Protein AF-0000000068149958 (afdb_homodimer)

InterPro domains:
  IPR017515 Methylmalonyl-CoA epimerase [cd07249] (11-135)
  IPR029068 Glyoxalase/Bleomycin resistance protein/Dihydroxybiphenyl dioxygenase [G3DSA:3.10.180.10] (9-136)
  IPR029068 Glyoxalase/Bleomycin resistance protein/Dihydroxybiphenyl dioxygenase [SSF54593] (8-147)
  IPR037523 Vicinal oxygen chelate (VOC), core domain [PS51819] (10-137)

Nearest PDB structures (foldseek):
  6qh4-assembly2_B  TM=8.034E-01  e=2.316E-07  Homo sapiens
  3rmu-assembly2_D  TM=8.140E-01  e=2.445E-07  Homo sapiens
  6qh4-assembly1_C  TM=7.904E-01  e=4.426E-07  Homo sapiens
  6qh4-assembly2_D-2  TM=7.736E-01  e=6.457E-07  Homo sapiens
  7yvv-assembly1_A  TM=7.725E-01  e=4.117E-05  Amycolatopsis sp. Hca4

Secondary structure (DSSP, 8-state):
-PPPP--GGGEEEEEEE-S-HHHHHHHHHHTTPEEEEEEEEETTTTEEEEEEEETTTEEEEEEEE-SSS--TTHHHHHTT-EEEEEEEEESSHHHHHHHHHHTT-EEEEEEEEETTTTEEEEEEE-TTS-EEEEEESSPPTT--S-TTGGGTT--/-PPPP--GGGEEEEEEE-S-HHHHHHHHHHTTPEEEEEEEEETTTTEEEEEEEETTTEEEEEEEE-SSS--TTHHHHHTT-EEEEEEEEESSHHHHHHHHHHTT-EEEEEEEEETTTTEEEEEEE-TTS-EEEEEESSPPTT--S-TTGGGTT--

Structure (mmCIF, N/CA/C/O backbone):
data_AF-0000000068149958-model_v1
#
loop_
_entity.id
_entity.type
_entity.pdbx_description
1 polymer 'VOC domain-containing protein'
#
loop_
_atom_site.group_PDB
_atom_site.id
_atom_site.type_symbol
_atom_site.label_atom_id
_atom_site.label_alt_id
_atom_site.label_comp_id
_atom_site.label_asym_id
_atom_site.label_entity_id
_atom_site.label_seq_id
_atom_site.pdbx_PDB_ins_code
_atom_site.Cartn_x
_atom_site.Cartn_y
_atom_site.Cartn_z
_atom_site.occupancy
_atom_site.B_iso_or_equiv
_atom_site.auth_seq_id
_atom_site.auth_comp_id
_atom_site.auth_asym_id
_atom_site.auth_atom_id
_atom_site.pdbx_PDB_model_num
ATOM 1 N N . MET A 1 1 ? 15.547 21.125 -9.719 1 45.69 1 MET A N 1
ATOM 2 C CA . MET A 1 1 ? 15.531 19.719 -9.344 1 45.69 1 MET A CA 1
ATOM 3 C C . MET A 1 1 ? 14.859 18.875 -10.422 1 45.69 1 MET A C 1
ATOM 5 O O . MET A 1 1 ? 13.906 19.328 -11.062 1 45.69 1 MET A O 1
ATOM 9 N N . ALA A 1 2 ? 15.594 17.953 -10.969 1 55.22 2 ALA A N 1
ATOM 10 C CA . ALA A 1 2 ? 15.148 17.219 -12.156 1 55.22 2 ALA A CA 1
ATOM 11 C C . ALA A 1 2 ? 13.797 16.547 -11.914 1 55.22 2 ALA A C 1
ATOM 13 O O . ALA A 1 2 ? 13.508 16.125 -10.797 1 55.22 2 ALA A O 1
ATOM 14 N N . ASP A 1 3 ? 12.945 16.703 -12.766 1 76.75 3 ASP A N 1
ATOM 15 C CA . ASP A 1 3 ? 11.633 16.078 -12.789 1 76.75 3 ASP A CA 1
ATOM 16 C C . ASP A 1 3 ? 11.758 14.555 -12.656 1 76.75 3 ASP A C 1
ATOM 18 O O . ASP A 1 3 ? 12.625 13.938 -13.281 1 76.75 3 ASP A O 1
ATOM 22 N N . ILE A 1 4 ? 11.203 14.062 -11.625 1 81.12 4 ILE A N 1
ATOM 23 C CA . ILE A 1 4 ? 11.195 12.617 -11.422 1 81.12 4 ILE A CA 1
ATOM 24 C C . ILE A 1 4 ? 10.008 12.008 -12.172 1 81.12 4 ILE A C 1
ATOM 26 O O . ILE A 1 4 ? 8.859 12.398 -11.953 1 81.12 4 ILE A O 1
ATOM 30 N N . THR A 1 5 ? 10.383 11.133 -13.07 1 78.75 5 THR A N 1
ATOM 31 C CA . THR A 1 5 ? 9.344 10.438 -13.82 1 78.75 5 THR A CA 1
ATOM 32 C C . THR A 1 5 ? 9.102 9.047 -13.242 1 78.75 5 THR A C 1
ATOM 34 O O . THR A 1 5 ? 10.039 8.367 -12.828 1 78.75 5 THR A O 1
ATOM 37 N N . PHE A 1 6 ? 7.797 8.758 -13.023 1 79.56 6 PHE A N 1
ATOM 38 C CA . PHE A 1 6 ? 7.402 7.422 -12.594 1 79.56 6 PHE A CA 1
ATOM 39 C C . PHE A 1 6 ? 6.051 7.039 -13.188 1 79.56 6 PHE A C 1
ATOM 41 O O . PHE A 1 6 ? 5.355 7.879 -13.758 1 79.56 6 PHE A O 1
ATOM 48 N N . ASP A 1 7 ? 5.785 5.695 -13.203 1 82.06 7 ASP A N 1
ATOM 49 C CA . ASP A 1 7 ? 4.543 5.199 -13.781 1 82.06 7 ASP A CA 1
ATOM 50 C C . ASP A 1 7 ? 3.678 4.52 -12.719 1 82.06 7 ASP A C 1
ATOM 52 O O . ASP A 1 7 ? 3.852 3.332 -12.438 1 82.06 7 ASP A O 1
ATOM 56 N N . PRO A 1 8 ? 2.709 5.234 -12.18 1 79.38 8 PRO A N 1
ATOM 57 C CA . PRO A 1 8 ? 1.854 4.652 -11.141 1 79.38 8 PRO A CA 1
ATOM 58 C C . PRO A 1 8 ? 1.032 3.471 -11.648 1 79.38 8 PRO A C 1
ATOM 60 O O . PRO A 1 8 ? 0.498 2.697 -10.852 1 79.38 8 PRO A O 1
ATOM 63 N N . ARG A 1 9 ? 1.031 3.24 -13 1 79.69 9 ARG A N 1
ATOM 64 C CA . ARG A 1 9 ? 0.228 2.172 -13.586 1 79.69 9 ARG A CA 1
ATOM 65 C C . ARG A 1 9 ? 0.904 0.816 -13.406 1 79.69 9 ARG A C 1
ATOM 67 O O . ARG A 1 9 ? 0.278 -0.227 -13.602 1 79.69 9 ARG A O 1
ATOM 74 N N . LYS A 1 10 ? 2.115 0.853 -12.984 1 88.75 10 LYS A N 1
ATOM 75 C CA . LYS A 1 10 ? 2.82 -0.4 -12.727 1 88.75 10 LYS A CA 1
ATOM 76 C C . LYS A 1 10 ? 2.346 -1.041 -11.422 1 88.75 10 LYS A C 1
ATOM 78 O O . LYS A 1 10 ? 2.504 -2.248 -11.227 1 88.75 10 LYS A O 1
ATOM 83 N N . VAL A 1 11 ? 1.855 -0.192 -10.531 1 91.25 11 VAL A N 1
ATOM 84 C CA . VAL A 1 11 ? 1.326 -0.716 -9.273 1 91.25 11 VAL A CA 1
ATOM 85 C C . VAL A 1 11 ? -0.066 -1.301 -9.5 1 91.25 11 VAL A C 1
ATOM 87 O O . VAL A 1 11 ? -0.952 -0.622 -10.023 1 91.25 11 VAL A O 1
ATOM 90 N N . PHE A 1 12 ? -0.213 -2.512 -9.211 1 92.62 12 PHE A N 1
ATOM 91 C CA . PHE A 1 12 ? -1.505 -3.154 -9.422 1 92.62 12 PHE A CA 1
ATOM 92 C C . PHE A 1 12 ? -2.336 -3.127 -8.141 1 92.62 12 PHE A C 1
ATOM 94 O O . PHE A 1 12 ? -3.322 -2.391 -8.055 1 92.62 12 PHE A O 1
ATOM 101 N N . HIS A 1 13 ? -1.942 -3.887 -7.109 1 96.19 13 HIS A N 1
ATOM 102 C CA . HIS A 1 13 ? -2.742 -3.936 -5.891 1 96.19 13 HIS A CA 1
ATOM 103 C C . HIS A 1 13 ? -1.855 -3.928 -4.648 1 96.19 13 HIS A C 1
ATOM 105 O O . HIS A 1 13 ? -0.629 -3.99 -4.758 1 96.19 13 HIS A O 1
ATOM 111 N N . TYR A 1 14 ? -2.539 -3.824 -3.479 1 96.94 14 TYR A N 1
ATOM 112 C CA . TYR A 1 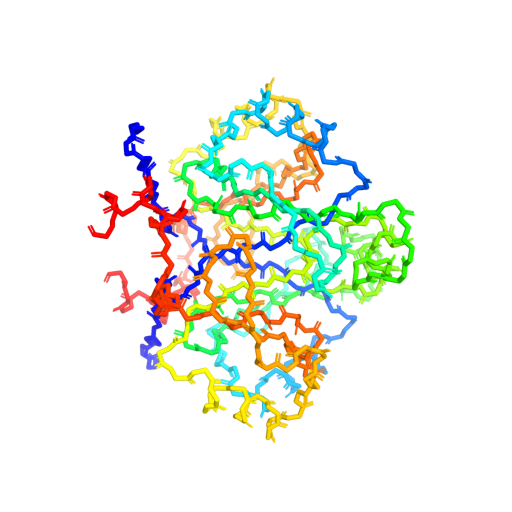14 ? -1.939 -3.98 -2.158 1 96.94 14 TYR A CA 1
ATOM 113 C C . TYR A 1 14 ? -2.561 -5.156 -1.412 1 96.94 14 TYR A C 1
ATOM 115 O O . TYR A 1 14 ? -3.785 -5.266 -1.327 1 96.94 14 TYR A O 1
ATOM 123 N N . GLY A 1 15 ? -1.698 -5.992 -0.969 1 98.19 15 GLY A N 1
ATOM 124 C CA . GLY A 1 15 ? -2.18 -7.113 -0.18 1 98.19 15 GLY A CA 1
ATOM 125 C C . GLY A 1 15 ? -2.574 -6.727 1.232 1 98.19 15 GLY A C 1
ATOM 126 O O . GLY A 1 15 ? -1.866 -5.961 1.892 1 98.19 15 GLY A O 1
ATOM 127 N N . PHE A 1 16 ? -3.67 -7.145 1.681 1 98.62 16 PHE A N 1
ATOM 128 C CA . PHE A 1 16 ? -4.203 -6.941 3.021 1 98.62 16 PHE A CA 1
ATOM 129 C C . PHE A 1 16 ? -4.547 -8.273 3.676 1 98.62 16 PHE A C 1
ATOM 131 O O . PHE A 1 16 ? -5.523 -8.922 3.299 1 98.62 16 PHE A O 1
ATOM 138 N N . VAL A 1 17 ? -3.779 -8.695 4.625 1 98.25 17 VAL A N 1
ATOM 139 C CA . VAL A 1 17 ? -3.9 -10.008 5.25 1 98.25 17 VAL A CA 1
ATOM 140 C C . VAL A 1 17 ? -4.996 -9.977 6.312 1 98.25 17 VAL A C 1
ATOM 142 O O . VAL A 1 17 ? -5 -9.094 7.18 1 98.25 17 VAL A O 1
ATOM 145 N N . VAL A 1 18 ? -5.887 -10.898 6.266 1 98.19 18 VAL A N 1
ATOM 146 C CA . VAL A 1 18 ? -7.02 -10.984 7.18 1 98.19 18 VAL A CA 1
ATOM 147 C C . VAL A 1 18 ? -7.113 -12.391 7.762 1 98.19 18 VAL A C 1
ATOM 149 O O . VAL A 1 18 ? -6.68 -13.359 7.129 1 98.19 18 VAL A O 1
ATOM 152 N N . PRO A 1 19 ? -7.688 -12.539 8.93 1 96.31 19 PRO A N 1
ATOM 153 C CA . PRO A 1 19 ? -7.742 -13.859 9.555 1 96.31 19 PRO A CA 1
ATOM 154 C C . PRO A 1 19 ? -8.828 -14.75 8.953 1 96.31 19 PRO A C 1
ATOM 156 O O . PRO A 1 19 ? -8.742 -15.977 9.031 1 96.31 19 PRO A O 1
ATOM 159 N N . ASN A 1 20 ? -9.891 -14.086 8.383 1 96.94 20 ASN A N 1
ATOM 160 C CA . ASN A 1 20 ? -11.047 -14.805 7.863 1 96.94 20 ASN A CA 1
ATOM 161 C C . ASN A 1 20 ? -11.625 -14.125 6.625 1 96.94 20 ASN A C 1
ATOM 163 O O . ASN A 1 20 ? -12.07 -12.977 6.695 1 96.94 20 ASN A O 1
ATOM 167 N N . MET A 1 21 ? -11.672 -14.836 5.523 1 98 21 MET A N 1
ATOM 168 C CA . MET A 1 21 ? -12.078 -14.273 4.238 1 98 21 MET A CA 1
ATOM 169 C C . MET A 1 21 ? -13.539 -13.828 4.273 1 98 21 MET A C 1
ATOM 171 O O . MET A 1 21 ? -13.859 -12.703 3.885 1 98 21 MET A O 1
ATOM 175 N N . ASP A 1 22 ? -14.406 -14.672 4.742 1 98 22 ASP A N 1
ATOM 176 C CA . ASP A 1 22 ? -15.828 -14.359 4.738 1 98 22 ASP A CA 1
ATOM 177 C C . ASP A 1 22 ? -16.125 -13.117 5.574 1 98 22 ASP A C 1
ATOM 179 O O . ASP A 1 22 ? -16.859 -12.227 5.137 1 98 22 ASP A O 1
ATOM 183 N N . ARG A 1 23 ? -15.586 -13.055 6.707 1 97.75 23 ARG A N 1
ATOM 184 C CA . ARG A 1 23 ? -15.781 -11.906 7.586 1 97.75 23 ARG A CA 1
ATOM 185 C C . ARG A 1 23 ? -15.211 -10.633 6.965 1 97.75 23 ARG A C 1
ATOM 187 O O . ARG A 1 23 ? -15.836 -9.578 7.027 1 97.75 23 ARG A O 1
ATOM 194 N N . ALA A 1 24 ? -14.047 -10.742 6.402 1 98.19 24 ALA A N 1
ATOM 195 C CA . ALA A 1 24 ? -13.414 -9.586 5.77 1 98.19 24 ALA A CA 1
ATOM 196 C C . ALA A 1 24 ? -14.25 -9.07 4.602 1 98.19 24 ALA A C 1
ATOM 198 O O . ALA A 1 24 ? -14.508 -7.871 4.496 1 98.19 24 ALA A O 1
ATOM 199 N N . LEU A 1 25 ? -14.664 -9.953 3.756 1 98 25 LEU A N 1
ATOM 200 C CA . LEU A 1 25 ? -15.469 -9.562 2.604 1 98 25 LEU A CA 1
ATOM 201 C C . LEU A 1 25 ? -16.719 -8.805 3.045 1 98 25 LEU A C 1
ATOM 203 O O . LEU A 1 25 ? -17.062 -7.777 2.459 1 98 25 LEU A O 1
ATOM 207 N N . LYS A 1 26 ? -17.359 -9.328 4.043 1 97.75 26 LYS A N 1
ATOM 208 C CA . LYS A 1 26 ? -18.547 -8.68 4.57 1 97.75 26 LYS A CA 1
ATOM 209 C C . LYS A 1 26 ? -18.234 -7.266 5.051 1 97.75 26 LYS A C 1
ATOM 211 O O . LYS A 1 26 ? -18.922 -6.312 4.684 1 97.75 26 LYS A O 1
ATOM 216 N N . THR A 1 27 ? -17.219 -7.117 5.801 1 97.44 27 THR A N 1
ATOM 217 C CA . THR A 1 27 ? -16.844 -5.828 6.367 1 97.44 27 THR A CA 1
ATOM 218 C C . THR A 1 27 ? -16.5 -4.832 5.266 1 97.44 27 THR A C 1
ATOM 220 O O . THR A 1 27 ? -16.984 -3.701 5.266 1 97.44 27 THR A O 1
ATOM 223 N N . TRP A 1 28 ? -15.68 -5.188 4.332 1 97.31 28 TRP A N 1
ATOM 224 C CA . TRP A 1 28 ? -15.195 -4.301 3.277 1 97.31 28 TRP A CA 1
ATOM 225 C C . TRP A 1 28 ? -16.328 -3.902 2.338 1 97.31 28 TRP A C 1
ATOM 227 O O . TRP A 1 28 ? -16.453 -2.73 1.977 1 97.31 28 TRP A O 1
ATOM 237 N N . THR A 1 29 ? -17.109 -4.844 1.972 1 96.12 29 THR A N 1
ATOM 238 C CA . THR A 1 29 ? -18.188 -4.535 1.039 1 96.12 29 THR A CA 1
ATOM 239 C C . THR A 1 29 ? -19.234 -3.652 1.703 1 96.12 29 THR A C 1
ATOM 241 O O . THR A 1 29 ? -19.844 -2.801 1.049 1 96.12 29 THR A O 1
ATOM 244 N N . GLN A 1 30 ? -19.453 -3.803 2.961 1 95.12 30 GLN A N 1
ATOM 245 C CA . GLN A 1 30 ? -20.359 -2.945 3.711 1 95.12 30 GLN A CA 1
ATOM 246 C C . GLN A 1 30 ? -19.875 -1.504 3.74 1 95.12 30 GLN A C 1
ATOM 248 O O . GLN A 1 30 ? -20.656 -0.569 3.85 1 95.12 30 GLN A O 1
ATOM 253 N N . GLN A 1 31 ? -18.594 -1.356 3.572 1 94.12 31 GLN A N 1
ATOM 254 C CA . GLN A 1 31 ? -18 -0.022 3.58 1 94.12 31 GLN A CA 1
ATOM 255 C C . GLN A 1 31 ? -17.891 0.54 2.166 1 94.12 31 GLN A C 1
ATOM 257 O O . GLN A 1 31 ? -17.25 1.572 1.951 1 94.12 31 GLN A O 1
ATOM 262 N N . GLY A 1 32 ? -18.375 -0.206 1.205 1 92.81 32 GLY A N 1
ATOM 263 C CA . GLY A 1 32 ? -18.469 0.348 -0.136 1 92.81 32 GLY A CA 1
ATOM 264 C C . GLY A 1 32 ? -17.438 -0.215 -1.088 1 92.81 32 GLY A C 1
ATOM 265 O O . GLY A 1 32 ? -1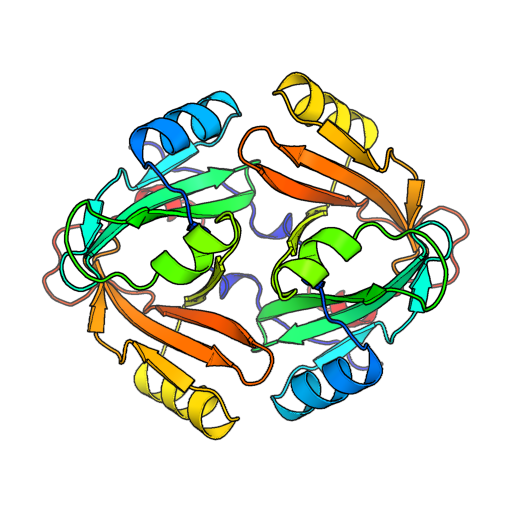7.359 0.204 -2.244 1 92.81 32 GLY A O 1
ATOM 266 N N . ALA A 1 33 ? -16.641 -1.158 -0.589 1 95.62 33 ALA A N 1
ATOM 267 C CA . ALA A 1 33 ? -15.703 -1.792 -1.508 1 95.62 33 ALA A CA 1
ATOM 268 C C . ALA A 1 33 ? -16.438 -2.623 -2.557 1 95.62 33 ALA A C 1
ATOM 270 O O . ALA A 1 33 ? -17.406 -3.303 -2.246 1 95.62 33 ALA A O 1
ATOM 271 N N . ARG A 1 34 ? -15.93 -2.555 -3.783 1 95.31 34 ARG A N 1
ATOM 272 C CA . ARG A 1 34 ? -16.5 -3.334 -4.871 1 95.31 34 ARG A CA 1
ATOM 273 C C . ARG A 1 34 ? -15.695 -4.598 -5.129 1 95.31 34 ARG A C 1
ATOM 275 O O . ARG A 1 34 ? -14.477 -4.535 -5.312 1 95.31 34 ARG A O 1
ATOM 282 N N . LEU A 1 35 ? -16.406 -5.672 -5.188 1 96.12 35 LEU A N 1
ATOM 283 C CA . LEU A 1 35 ? -15.758 -6.953 -5.438 1 96.12 35 LEU A CA 1
ATOM 284 C C . LEU A 1 35 ? -15.422 -7.113 -6.918 1 96.12 35 LEU A C 1
ATOM 286 O O . LEU A 1 35 ? -16.281 -6.945 -7.777 1 96.12 35 LEU A O 1
ATOM 290 N N . VAL A 1 36 ? -14.188 -7.438 -7.242 1 95.25 36 VAL A N 1
ATOM 291 C CA . VAL A 1 36 ? -13.711 -7.609 -8.609 1 95.25 36 VAL A CA 1
ATOM 292 C C . VAL A 1 36 ? -13.492 -9.094 -8.898 1 95.25 36 VAL A C 1
ATOM 294 O O . VAL A 1 36 ? -14.008 -9.625 -9.883 1 95.25 36 VAL A O 1
ATOM 297 N N . VAL A 1 37 ? -12.664 -9.711 -8.055 1 96.62 37 VAL A N 1
ATOM 298 C CA . VAL A 1 37 ? -12.391 -11.148 -8.117 1 96.62 37 VAL A CA 1
ATOM 299 C C . VAL A 1 37 ? -12.891 -11.828 -6.848 1 96.62 37 VAL A C 1
ATOM 301 O O . VAL A 1 37 ? -12.43 -11.516 -5.75 1 96.62 37 VAL A O 1
ATOM 304 N N . PRO A 1 38 ? -13.852 -12.695 -6.98 1 97.31 38 PRO A N 1
ATOM 305 C CA . PRO A 1 38 ? -14.32 -13.422 -5.801 1 97.31 38 PRO A CA 1
ATOM 306 C C . PRO A 1 38 ? -13.242 -14.312 -5.184 1 97.31 38 PRO A C 1
ATOM 308 O O . PRO A 1 38 ? -12.242 -14.617 -5.836 1 97.31 38 PRO A O 1
ATOM 311 N N . PRO A 1 39 ? -13.5 -14.641 -3.9 1 98.19 39 PRO A N 1
ATOM 312 C CA . PRO A 1 39 ? -12.5 -15.477 -3.23 1 98.19 39 PRO A CA 1
ATOM 313 C C . PRO A 1 39 ? -12.141 -16.719 -4.035 1 98.19 39 PRO A C 1
ATOM 315 O O . PRO A 1 39 ? -13.031 -17.422 -4.531 1 98.19 39 PRO A O 1
ATOM 318 N N . ALA A 1 40 ? -10.914 -16.984 -4.227 1 97.62 40 ALA A N 1
ATOM 319 C CA . ALA A 1 40 ? -10.359 -18.156 -4.891 1 97.62 40 ALA A CA 1
ATOM 320 C C . ALA A 1 40 ? -9.133 -18.688 -4.148 1 97.62 40 ALA A C 1
ATOM 322 O O . ALA A 1 40 ? -8.414 -17.922 -3.502 1 97.62 40 ALA A O 1
ATOM 323 N N . ILE A 1 41 ? -8.922 -19.938 -4.301 1 96.12 41 ILE A N 1
ATOM 324 C CA . ILE A 1 41 ? -7.871 -20.609 -3.539 1 96.12 41 ILE A CA 1
ATOM 325 C C . ILE A 1 41 ? -6.594 -20.672 -4.375 1 96.12 41 ILE A C 1
ATOM 327 O O . ILE A 1 41 ? -6.645 -20.969 -5.574 1 96.12 41 ILE A O 1
ATOM 331 N N . ASP A 1 42 ? -5.531 -20.312 -3.768 1 95.69 42 ASP A N 1
ATOM 332 C CA . ASP A 1 42 ? -4.207 -20.672 -4.262 1 95.69 42 ASP A CA 1
ATOM 333 C C . ASP A 1 42 ? -3.605 -21.812 -3.434 1 95.69 42 ASP A C 1
ATOM 335 O O . ASP A 1 42 ? -2.988 -21.562 -2.395 1 95.69 42 ASP A O 1
ATOM 339 N N . PRO A 1 43 ? -3.742 -22.984 -3.916 1 92.12 43 PRO A N 1
ATOM 340 C CA . PRO A 1 43 ? -3.307 -24.125 -3.107 1 92.12 43 PRO A CA 1
ATOM 341 C C . PRO A 1 43 ? -1.795 -24.156 -2.896 1 92.12 43 PRO A C 1
ATOM 343 O O . PRO A 1 43 ? -1.323 -24.594 -1.847 1 92.12 43 PRO A O 1
ATOM 346 N N . ALA A 1 44 ? -1.099 -23.672 -3.883 1 89.81 44 ALA A N 1
ATOM 347 C CA . ALA A 1 44 ? 0.359 -23.688 -3.783 1 89.81 44 ALA A CA 1
ATOM 348 C C . ALA A 1 44 ? 0.836 -22.828 -2.617 1 89.81 44 ALA A C 1
ATOM 350 O O . ALA A 1 44 ? 1.799 -23.188 -1.931 1 89.81 44 ALA A O 1
ATOM 351 N N . GLN A 1 45 ? 0.189 -21.75 -2.342 1 91.44 45 GLN A N 1
ATOM 352 C CA . GLN A 1 45 ? 0.573 -20.844 -1.27 1 91.44 45 GLN A CA 1
ATOM 353 C C . GLN A 1 45 ? -0.29 -21.062 -0.029 1 91.44 45 GLN A C 1
ATOM 355 O O . GLN A 1 45 ? -0.045 -20.453 1.017 1 91.44 45 GLN A O 1
ATOM 360 N N . ASN A 1 46 ? -1.267 -21.891 -0.161 1 94.75 46 ASN A N 1
ATOM 361 C CA . ASN A 1 46 ? -2.158 -22.234 0.94 1 94.75 46 ASN A CA 1
ATOM 362 C C . ASN A 1 46 ? -2.895 -21.016 1.475 1 94.75 46 ASN A C 1
ATOM 364 O O . ASN A 1 46 ? -2.93 -20.781 2.684 1 94.75 46 ASN A O 1
ATOM 368 N N . VAL A 1 47 ? -3.396 -20.203 0.573 1 97.12 47 VAL A N 1
ATOM 369 C CA . VAL A 1 47 ? -4.16 -19.016 0.924 1 97.12 47 VAL A CA 1
ATOM 370 C C . VAL A 1 47 ? -5.387 -18.906 0.022 1 97.12 47 VAL A C 1
ATOM 372 O O . VAL A 1 47 ? -5.477 -19.578 -1.002 1 97.12 47 VAL A O 1
ATOM 375 N N . SER A 1 48 ? -6.34 -18.141 0.409 1 97.62 48 SER A N 1
ATOM 376 C CA . SER A 1 48 ? -7.441 -17.641 -0.399 1 97.62 48 SER A CA 1
ATOM 377 C C . SER A 1 48 ? -7.328 -16.125 -0.598 1 97.62 48 SER A C 1
ATOM 379 O O . SER A 1 48 ? -6.973 -15.398 0.329 1 97.62 48 SER A O 1
ATOM 381 N N . CYS A 1 49 ? -7.605 -15.719 -1.781 1 98.56 49 CYS A N 1
ATOM 382 C CA . CYS A 1 49 ? -7.5 -14.289 -2.074 1 98.56 49 CYS A CA 1
ATOM 383 C C . CYS A 1 49 ? -8.758 -13.781 -2.775 1 98.56 49 CYS A C 1
ATOM 385 O O . CYS A 1 49 ? -9.43 -14.547 -3.471 1 98.56 49 CYS A O 1
ATOM 387 N N . ALA A 1 50 ? -9.094 -12.57 -2.615 1 98.56 50 ALA A N 1
ATOM 388 C CA . ALA A 1 50 ? -10.109 -11.797 -3.32 1 98.56 50 ALA A CA 1
ATOM 389 C C . ALA A 1 50 ? -9.594 -10.398 -3.662 1 98.56 50 ALA A C 1
ATOM 391 O O . ALA A 1 50 ? -8.68 -9.891 -3.002 1 98.56 50 ALA A O 1
ATOM 392 N N . LEU A 1 51 ? -10.109 -9.852 -4.676 1 98.25 51 LEU A N 1
ATOM 393 C CA . LEU A 1 51 ? -9.695 -8.508 -5.082 1 98.25 51 LEU A CA 1
ATOM 394 C C . LEU A 1 51 ? -10.867 -7.531 -5.008 1 98.25 51 LEU A C 1
ATOM 396 O O . LEU A 1 51 ? -11.961 -7.824 -5.5 1 98.25 51 LEU A O 1
ATOM 400 N N . LEU A 1 52 ? -10.648 -6.41 -4.379 1 97.5 52 LEU A N 1
ATOM 401 C CA . LEU A 1 52 ? -11.625 -5.336 -4.227 1 97.5 52 LEU A CA 1
ATOM 402 C C . LEU A 1 52 ? -11.062 -4.02 -4.758 1 97.5 52 LEU A C 1
ATOM 404 O O . LEU A 1 52 ? -9.852 -3.832 -4.809 1 97.5 52 LEU A O 1
ATOM 408 N N . ILE A 1 53 ? -11.906 -3.176 -5.188 1 95.44 53 ILE A N 1
ATOM 409 C CA . ILE A 1 53 ? -11.586 -1.766 -5.371 1 95.44 53 ILE A CA 1
ATOM 410 C C . ILE A 1 53 ? -12.25 -0.938 -4.273 1 95.44 53 ILE A C 1
ATOM 412 O O . ILE A 1 53 ? -13.469 -0.975 -4.113 1 95.44 53 ILE A O 1
ATOM 416 N N . TYR A 1 54 ? -11.453 -0.276 -3.498 1 94.19 54 TYR A N 1
ATOM 417 C CA . TYR A 1 54 ? -11.945 0.528 -2.383 1 94.19 54 TYR A CA 1
ATOM 418 C C . TYR A 1 54 ? -11.781 2.016 -2.674 1 94.19 54 TYR A C 1
ATOM 420 O O . TYR A 1 54 ? -10.789 2.436 -3.264 1 94.19 54 TYR A O 1
ATOM 428 N N . LEU A 1 55 ? -12.805 2.834 -2.387 1 91.44 55 LEU A N 1
ATOM 429 C CA . LEU A 1 55 ? -12.82 4.285 -2.521 1 91.44 55 LEU A CA 1
ATOM 430 C C . LEU A 1 55 ? -12.57 4.699 -3.969 1 91.44 55 LEU A C 1
ATOM 432 O O . LEU A 1 55 ? -11.875 5.684 -4.227 1 91.44 55 LEU A O 1
ATOM 436 N N . ASP A 1 56 ? -12.961 3.846 -4.875 1 86.44 56 ASP A N 1
ATOM 437 C CA . ASP A 1 56 ? -12.898 4.074 -6.312 1 86.44 56 ASP A CA 1
ATOM 438 C C . ASP A 1 56 ? -11.461 4.305 -6.773 1 86.44 56 ASP A C 1
ATOM 440 O O . ASP A 1 56 ? -11.219 5.055 -7.723 1 86.44 56 ASP A O 1
ATOM 444 N N . SER A 1 57 ? -10.5 3.715 -6.07 1 87.94 57 SER A N 1
ATOM 445 C CA . SER A 1 57 ? -9.133 4.043 -6.457 1 87.94 57 SER A CA 1
ATOM 446 C C . SER A 1 57 ? -8.156 2.961 -6.016 1 87.94 57 SER A C 1
ATOM 448 O O . SER A 1 57 ? -7.184 2.668 -6.719 1 87.94 57 SER A O 1
ATOM 450 N N . VAL A 1 58 ? -8.422 2.299 -4.949 1 89.38 58 VAL A N 1
ATOM 451 C CA . VAL A 1 58 ? -7.406 1.472 -4.305 1 89.38 58 VAL A CA 1
ATOM 452 C C . VAL A 1 58 ? -7.703 -0.004 -4.562 1 89.38 58 VAL A C 1
ATOM 454 O 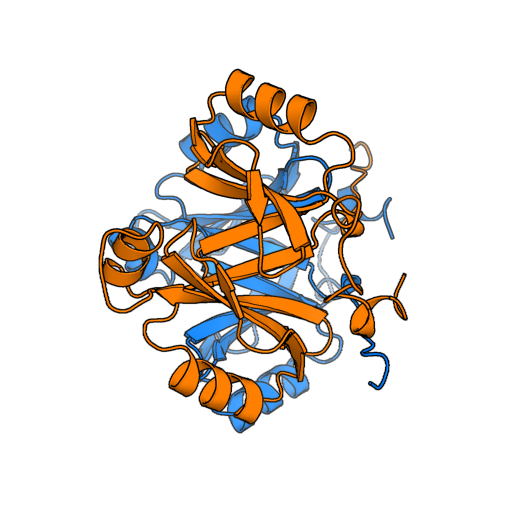O . VAL A 1 58 ? -8.633 -0.57 -3.977 1 89.38 58 VAL A O 1
ATOM 457 N N . PRO A 1 59 ? -7.012 -0.659 -5.352 1 94.5 59 PRO A N 1
ATOM 458 C CA . PRO A 1 59 ? -7.137 -2.117 -5.426 1 94.5 59 PRO A CA 1
ATOM 459 C C . PRO A 1 59 ? -6.57 -2.822 -4.195 1 94.5 59 PRO A C 1
ATOM 461 O O . PRO A 1 59 ? -5.387 -2.676 -3.883 1 94.5 59 PRO A O 1
ATOM 464 N N . ILE A 1 60 ? -7.414 -3.494 -3.449 1 97.56 60 ILE A N 1
ATOM 465 C CA . ILE A 1 60 ? -7.039 -4.227 -2.244 1 97.56 60 ILE A CA 1
ATOM 466 C C . ILE A 1 60 ? -7.219 -5.727 -2.475 1 97.56 60 ILE A C 1
ATOM 468 O O . ILE A 1 60 ? -8.328 -6.184 -2.77 1 97.56 60 ILE A O 1
ATOM 472 N N . GLU A 1 61 ? -6.188 -6.484 -2.414 1 98.56 61 GLU A N 1
ATOM 473 C CA . GLU A 1 61 ? -6.277 -7.941 -2.381 1 98.56 61 GLU A CA 1
ATOM 474 C C . GLU A 1 61 ? -6.383 -8.453 -0.948 1 98.56 61 GLU A C 1
ATOM 476 O O . GLU A 1 61 ? -5.445 -8.32 -0.162 1 98.56 61 GLU A O 1
ATOM 481 N N . LEU A 1 62 ? -7.512 -9 -0.606 1 98.69 62 LEU A N 1
ATOM 482 C CA . LEU A 1 62 ? -7.617 -9.703 0.668 1 98.69 62 LEU A CA 1
ATOM 483 C C . LEU A 1 62 ? -6.918 -11.055 0.601 1 98.69 62 LEU A C 1
ATOM 485 O O . LEU A 1 62 ? -7.082 -11.797 -0.373 1 98.69 62 LEU A O 1
ATOM 489 N N . VAL A 1 63 ? -6.102 -11.383 1.559 1 98.56 63 VAL A N 1
ATOM 490 C CA . VAL A 1 63 ? -5.387 -12.648 1.644 1 98.56 63 VAL A CA 1
ATOM 491 C C . VAL A 1 63 ? -5.699 -13.328 2.975 1 98.56 63 VAL A C 1
ATOM 493 O O . VAL A 1 63 ? -5.434 -12.773 4.043 1 98.56 63 VAL A O 1
ATOM 496 N N . ALA A 1 64 ? -6.262 -14.453 2.977 1 98.25 64 ALA A N 1
ATOM 497 C CA . ALA A 1 64 ? -6.594 -15.219 4.176 1 98.25 64 ALA A CA 1
ATOM 498 C C . ALA A 1 64 ? -5.953 -16.609 4.137 1 98.25 64 ALA A C 1
ATOM 500 O O . ALA A 1 64 ? -5.891 -17.234 3.078 1 98.25 64 ALA A O 1
ATOM 501 N N . PRO A 1 65 ? -5.469 -17.031 5.258 1 96.69 65 PRO A N 1
ATOM 502 C CA . PRO A 1 65 ? -4.922 -18.391 5.293 1 96.69 65 PRO A CA 1
ATOM 503 C C . PRO A 1 65 ? -5.992 -19.469 5.109 1 96.69 65 PRO A C 1
ATOM 505 O O . PRO A 1 65 ? -7.16 -19.25 5.434 1 96.69 65 PRO A O 1
ATOM 508 N N . LEU A 1 66 ? -5.52 -20.516 4.586 1 94.06 66 LEU A N 1
ATOM 509 C CA . LEU A 1 66 ? -6.359 -21.703 4.617 1 94.06 66 LEU A CA 1
ATOM 510 C C . LEU A 1 66 ? -6.168 -22.469 5.918 1 94.06 66 LEU A C 1
ATOM 512 O O . LEU A 1 66 ? -5.285 -22.141 6.715 1 94.06 66 LEU A O 1
ATOM 516 N N . ARG A 1 67 ? -7.055 -23.312 6.422 1 80.06 67 ARG A N 1
ATOM 517 C CA . ARG A 1 67 ? -7.188 -23.938 7.734 1 80.06 67 ARG A CA 1
ATOM 518 C C . ARG A 1 67 ? -5.996 -24.844 8.039 1 80.06 67 ARG A C 1
ATOM 520 O O . ARG A 1 67 ? -5.547 -24.922 9.18 1 80.06 67 ARG A O 1
ATOM 527 N N . ASP A 1 68 ? -5.426 -25.312 7.129 1 79.38 68 ASP A N 1
ATOM 528 C CA . ASP A 1 68 ? -4.434 -26.328 7.496 1 79.38 68 ASP A CA 1
ATOM 529 C C . ASP A 1 68 ? -3.084 -26.016 6.852 1 79.38 68 ASP A C 1
ATOM 531 O O . ASP A 1 68 ? -3.021 -25.438 5.766 1 79.38 68 ASP A O 1
ATOM 535 N N . GLY A 1 69 ? -1.972 -26.125 7.68 1 85.81 69 GLY A N 1
ATOM 536 C CA . GLY A 1 69 ? -0.61 -26.156 7.172 1 85.81 69 GLY A CA 1
ATOM 537 C C . GLY A 1 69 ? 0.056 -24.797 7.172 1 85.81 69 GLY A C 1
ATOM 538 O O . GLY A 1 69 ? -0.555 -23.797 7.57 1 85.81 69 GLY A O 1
ATOM 539 N N . PRO A 1 70 ? 1.3 -24.812 6.82 1 88.81 70 PRO A N 1
ATOM 540 C CA . PRO A 1 70 ? 2.068 -23.562 6.738 1 88.81 70 PRO A CA 1
ATOM 541 C C . PRO A 1 70 ? 1.6 -22.656 5.602 1 88.81 70 PRO A C 1
ATOM 543 O O . PRO A 1 70 ? 1.159 -23.141 4.559 1 88.81 70 PRO A O 1
ATOM 546 N N . ASN A 1 71 ? 1.53 -21.391 5.859 1 90.44 71 ASN A N 1
ATOM 547 C CA . ASN A 1 71 ? 1.207 -20.359 4.871 1 90.44 71 ASN A CA 1
ATOM 548 C C . ASN A 1 71 ? 2.08 -19.125 5.039 1 90.44 71 ASN A C 1
ATOM 550 O O . ASN A 1 71 ? 2.619 -18.875 6.121 1 90.44 71 ASN A O 1
ATOM 554 N N . PRO A 1 72 ? 2.201 -18.328 4.039 1 90.94 72 PRO A N 1
ATOM 555 C CA . PRO A 1 72 ? 3.141 -17.203 4.07 1 90.94 72 PRO A CA 1
ATOM 556 C C . PRO A 1 72 ? 2.613 -16.016 4.875 1 90.94 72 PRO A C 1
ATOM 558 O O . PRO A 1 72 ? 3.355 -15.062 5.145 1 90.94 72 PRO A O 1
ATOM 561 N N . VAL A 1 73 ? 1.356 -16.016 5.301 1 93.38 73 VAL A N 1
ATOM 562 C CA . VAL A 1 73 ? 0.802 -14.82 5.922 1 93.38 73 VAL A CA 1
ATOM 563 C C . VAL A 1 73 ? 0.66 -15.031 7.426 1 93.38 73 VAL A C 1
ATOM 565 O O . VAL A 1 73 ? 0.135 -14.172 8.133 1 93.38 73 VAL A O 1
ATOM 568 N N . ALA A 1 74 ? 1.17 -16.172 7.93 1 92.56 74 ALA A N 1
ATOM 569 C CA . ALA A 1 74 ? 1.042 -16.5 9.344 1 92.56 74 ALA A CA 1
ATOM 570 C C . ALA A 1 74 ? 1.742 -15.453 10.219 1 92.56 74 ALA A C 1
ATOM 572 O O . ALA A 1 74 ? 1.199 -15.016 11.234 1 92.56 74 ALA A O 1
ATOM 573 N N . SER A 1 75 ? 2.912 -15.07 9.844 1 91.12 75 SER A N 1
ATOM 574 C CA . SER A 1 75 ? 3.678 -14.102 10.617 1 91.12 75 SER A CA 1
ATOM 575 C C . SER A 1 75 ? 2.977 -12.742 10.656 1 91.12 75 SER A C 1
ATOM 577 O O . SER A 1 75 ? 2.938 -12.086 11.703 1 91.12 75 SER A O 1
ATOM 579 N N . ARG A 1 76 ? 2.457 -12.305 9.516 1 93.56 76 ARG A N 1
ATOM 580 C CA . ARG A 1 76 ? 1.722 -11.047 9.453 1 93.56 76 ARG A CA 1
ATOM 581 C C . ARG A 1 76 ? 0.465 -11.109 10.312 1 93.56 76 ARG A C 1
ATOM 583 O O . ARG A 1 76 ? 0.133 -10.141 11.008 1 93.56 76 ARG A O 1
ATOM 590 N N . LEU A 1 77 ? -0.192 -12.234 10.32 1 94.25 77 LEU A N 1
ATOM 591 C CA . LEU A 1 77 ? -1.4 -12.406 11.125 1 94.25 77 LEU A CA 1
ATOM 592 C C . LEU A 1 77 ? -1.085 -12.312 12.609 1 94.25 77 LEU A C 1
ATOM 594 O O . LEU A 1 77 ? -1.852 -11.727 13.375 1 94.25 77 LEU A O 1
ATOM 598 N N . ALA A 1 78 ? 0.02 -12.883 13 1 92.06 78 ALA A N 1
ATOM 599 C CA . ALA A 1 78 ? 0.443 -12.859 14.398 1 92.06 78 ALA A CA 1
ATOM 600 C C . ALA A 1 78 ? 0.68 -11.43 14.867 1 92.06 78 ALA A C 1
ATOM 602 O O . ALA A 1 78 ? 0.591 -11.141 16.062 1 92.06 78 ALA A O 1
ATOM 603 N N . LYS A 1 79 ? 0.919 -10.594 13.906 1 91.56 79 LYS A N 1
ATOM 604 C CA . LYS A 1 79 ? 1.169 -9.195 14.227 1 91.56 79 LYS A CA 1
ATOM 605 C C . LYS A 1 79 ? -0.074 -8.344 13.977 1 91.56 79 LYS A C 1
ATOM 607 O O . LYS A 1 79 ? 0.018 -7.121 13.859 1 91.56 79 LYS A O 1
ATOM 612 N N . GLY A 1 80 ? -1.236 -8.984 13.727 1 91.44 80 GLY A N 1
ATOM 613 C CA . GLY A 1 80 ? -2.498 -8.266 13.633 1 91.44 80 GLY A CA 1
ATOM 614 C C . GLY A 1 80 ? -3.045 -8.195 12.219 1 91.44 80 GLY A C 1
ATOM 615 O O . GLY A 1 80 ? -4.141 -7.672 12 1 91.44 80 GLY A O 1
ATOM 616 N N . GLY A 1 81 ? -2.293 -8.727 11.188 1 96 81 GLY A N 1
ATOM 617 C CA . GLY A 1 81 ? -2.727 -8.633 9.805 1 96 81 GLY A CA 1
ATOM 618 C C . GLY A 1 81 ? -2.523 -7.258 9.211 1 96 81 GLY A C 1
ATOM 619 O O . GLY A 1 81 ? -1.523 -6.594 9.492 1 96 81 GLY A O 1
ATOM 620 N N . GLY A 1 82 ? -3.432 -6.953 8.242 1 96.25 82 GLY A N 1
ATOM 621 C CA . GLY A 1 82 ? -3.365 -5.621 7.66 1 96.25 82 GLY A CA 1
ATOM 622 C C . GLY A 1 82 ? -2.535 -5.566 6.391 1 96.25 82 GLY A C 1
ATOM 623 O O . GLY A 1 82 ? -2.373 -6.578 5.703 1 96.25 82 GLY A O 1
ATOM 624 N N . LEU A 1 83 ? -2.105 -4.34 6.043 1 97.31 83 LEU A N 1
ATOM 625 C CA . LEU A 1 83 ? -1.315 -4.133 4.836 1 97.31 83 LEU A CA 1
ATOM 626 C C . LEU A 1 83 ? -0.042 -4.969 4.867 1 97.31 83 LEU A C 1
ATOM 628 O O . LEU A 1 83 ? 0.67 -4.984 5.875 1 97.31 83 LEU A O 1
ATOM 632 N N . ASP A 1 84 ? 0.216 -5.656 3.76 1 97.06 84 ASP A N 1
ATOM 633 C CA . ASP A 1 84 ? 1.305 -6.629 3.777 1 97.06 84 ASP A CA 1
ATOM 634 C C . ASP A 1 84 ? 2.283 -6.379 2.631 1 97.06 84 ASP A C 1
ATOM 636 O O . ASP A 1 84 ? 3.496 -6.348 2.84 1 97.06 84 ASP A O 1
ATOM 640 N N . HIS A 1 85 ? 1.783 -6.215 1.397 1 98.06 85 HIS A N 1
ATOM 641 C CA . HIS A 1 85 ? 2.686 -6.117 0.255 1 98.06 85 HIS A CA 1
ATOM 642 C C . HIS A 1 85 ? 2.105 -5.215 -0.829 1 98.06 85 HIS A C 1
ATOM 644 O O . HIS A 1 85 ? 0.919 -4.879 -0.794 1 98.06 85 HIS A O 1
ATOM 650 N N . VAL A 1 86 ? 2.979 -4.816 -1.727 1 97.19 86 VAL A N 1
ATOM 651 C CA . VAL A 1 86 ? 2.586 -4.129 -2.953 1 97.19 86 VAL A CA 1
ATOM 652 C C . VAL A 1 86 ? 2.842 -5.035 -4.156 1 97.19 86 VAL A C 1
ATOM 654 O O . VAL A 1 86 ? 3.877 -5.703 -4.23 1 97.19 86 VAL A O 1
ATOM 657 N N . CYS A 1 87 ? 1.89 -5.121 -5.027 1 97.75 87 CYS A N 1
ATOM 658 C CA . CYS A 1 87 ? 2.043 -5.906 -6.246 1 97.75 87 CYS A CA 1
ATOM 659 C C . CYS A 1 87 ? 2.307 -5.004 -7.445 1 97.75 87 CYS A C 1
ATOM 661 O O . CYS A 1 87 ? 1.559 -4.059 -7.695 1 97.75 87 CYS A O 1
ATOM 663 N N . LEU A 1 88 ? 3.334 -5.293 -8.148 1 96.56 88 LEU A N 1
ATOM 664 C CA . LEU A 1 88 ? 3.689 -4.586 -9.375 1 96.56 88 LEU A CA 1
ATOM 665 C C . LEU A 1 88 ? 3.596 -5.516 -10.586 1 96.56 88 LEU A C 1
ATOM 667 O O . LEU A 1 88 ? 3.992 -6.68 -10.508 1 96.56 88 LEU A O 1
ATOM 671 N N . PHE A 1 89 ? 3.088 -4.98 -11.633 1 96.06 89 PHE A N 1
ATOM 672 C CA . PHE A 1 89 ? 3.156 -5.707 -12.891 1 96.06 89 PHE A CA 1
ATOM 673 C C . PHE A 1 89 ? 4.586 -5.754 -13.414 1 96.06 89 PHE A C 1
ATOM 675 O O . PHE A 1 89 ? 5.316 -4.762 -13.32 1 96.06 89 PHE A O 1
ATOM 682 N N . SER A 1 90 ? 4.926 -6.859 -13.898 1 96.31 90 SER A N 1
ATOM 683 C CA . SER A 1 90 ? 6.242 -7.043 -14.5 1 96.31 90 SER A CA 1
ATOM 684 C C . SER A 1 90 ? 6.133 -7.508 -15.945 1 96.31 90 SER A C 1
ATOM 686 O O . SER A 1 90 ? 5.371 -8.43 -16.25 1 96.31 90 SER A O 1
ATOM 688 N N . ASP A 1 91 ? 6.891 -6.895 -16.828 1 93.94 91 ASP A N 1
ATOM 689 C CA . ASP A 1 91 ? 6.941 -7.309 -18.234 1 93.94 91 ASP A CA 1
ATOM 690 C C . ASP A 1 91 ? 7.98 -8.414 -18.438 1 93.94 91 ASP A C 1
ATOM 692 O O . ASP A 1 91 ? 7.98 -9.078 -19.469 1 93.94 91 ASP A O 1
ATOM 696 N N . ASN A 1 92 ? 8.875 -8.555 -17.562 1 96.56 92 ASN A N 1
ATOM 697 C CA . ASN A 1 92 ? 9.891 -9.602 -17.516 1 96.56 92 ASN A CA 1
ATOM 698 C C . ASN A 1 92 ? 10.164 -10.07 -16.094 1 96.56 92 ASN A C 1
ATOM 700 O O . ASN A 1 92 ? 11.07 -9.562 -15.43 1 96.56 92 ASN A O 1
ATOM 704 N N . LEU A 1 93 ? 9.414 -11.062 -15.703 1 97.94 93 LEU A N 1
ATOM 705 C CA . LEU A 1 93 ? 9.375 -11.508 -14.312 1 97.94 93 LEU A CA 1
ATOM 706 C C . LEU A 1 93 ? 10.75 -11.969 -13.844 1 97.94 93 LEU A C 1
ATOM 708 O O . LEU A 1 93 ? 11.234 -11.523 -12.805 1 97.94 93 LEU A O 1
ATOM 712 N N . GLU A 1 94 ? 11.414 -12.828 -14.641 1 98.12 94 GLU A N 1
ATOM 713 C CA . GLU A 1 94 ? 12.719 -13.359 -14.266 1 98.12 94 GLU A CA 1
ATOM 714 C C . GLU A 1 94 ? 13.734 -12.234 -14.078 1 98.12 94 GLU A C 1
ATOM 716 O O . GLU A 1 94 ? 14.484 -12.227 -13.094 1 98.12 94 GLU A O 1
ATOM 721 N N . HIS A 1 95 ? 13.734 -11.328 -14.922 1 98 95 HIS A N 1
ATOM 722 C CA . HIS A 1 95 ? 14.664 -10.211 -14.875 1 98 95 HIS A CA 1
ATOM 723 C C . HIS A 1 95 ? 14.422 -9.352 -13.641 1 98 95 HIS A C 1
ATOM 725 O O . HIS A 1 95 ? 15.367 -8.977 -12.945 1 98 95 HIS A O 1
ATOM 731 N N . ASP A 1 96 ? 13.203 -9.008 -13.414 1 97.06 96 ASP A N 1
ATOM 732 C CA . ASP A 1 96 ? 12.875 -8.109 -12.312 1 97.06 96 ASP A CA 1
ATOM 733 C C . ASP A 1 96 ? 13.172 -8.773 -10.969 1 97.06 96 ASP A C 1
ATOM 735 O O . ASP A 1 96 ? 13.641 -8.117 -10.039 1 97.06 96 ASP A O 1
ATOM 739 N N . VAL A 1 97 ? 12.93 -10.047 -10.852 1 98.12 97 VAL A N 1
ATOM 740 C CA . VAL A 1 97 ? 13.258 -10.789 -9.641 1 98.12 97 VAL A CA 1
ATOM 741 C C . VAL A 1 97 ? 14.766 -10.781 -9.422 1 98.12 97 VAL A C 1
ATOM 743 O O . VAL A 1 97 ? 15.242 -10.5 -8.312 1 98.12 97 VAL A O 1
ATOM 746 N N . ALA A 1 98 ? 15.492 -11.07 -10.453 1 98.12 98 ALA A N 1
ATOM 747 C CA . ALA A 1 98 ? 16.953 -11.094 -10.367 1 98.12 98 ALA A CA 1
ATOM 748 C C . ALA A 1 98 ? 17.484 -9.734 -9.938 1 98.12 98 ALA A C 1
ATOM 750 O O . ALA A 1 98 ? 18.438 -9.656 -9.156 1 98.12 98 ALA A O 1
ATOM 751 N N . LYS A 1 99 ? 16.953 -8.727 -10.43 1 96.44 99 LYS A N 1
ATOM 752 C CA . LYS A 1 99 ? 17.375 -7.371 -10.086 1 96.44 99 LYS A CA 1
ATOM 753 C C . LYS A 1 99 ? 17.156 -7.082 -8.602 1 96.44 99 LYS A C 1
ATOM 755 O O . LYS A 1 99 ? 18.047 -6.543 -7.934 1 96.44 99 LYS A O 1
ATOM 760 N N . LEU A 1 100 ? 16 -7.395 -8.102 1 96.81 100 LEU A N 1
ATOM 761 C CA . LEU A 1 100 ? 15.711 -7.164 -6.688 1 96.81 100 LEU A CA 1
ATOM 762 C C . LEU A 1 100 ? 16.641 -7.984 -5.805 1 96.81 100 LEU A C 1
ATOM 764 O O . LEU A 1 100 ? 17.078 -7.516 -4.75 1 96.81 100 LEU A O 1
ATOM 768 N N . GLU A 1 101 ? 16.859 -9.156 -6.27 1 96.75 101 GLU A N 1
ATOM 769 C CA . GLU A 1 101 ? 17.781 -10 -5.527 1 96.75 101 GLU A CA 1
ATOM 770 C C . GLU A 1 101 ? 19.188 -9.398 -5.512 1 96.75 101 GLU A C 1
ATOM 772 O O . GLU A 1 101 ? 19.844 -9.367 -4.465 1 96.75 101 GLU A O 1
ATOM 777 N N . ALA A 1 102 ? 19.656 -8.922 -6.566 1 96.44 102 ALA A N 1
ATOM 778 C CA . ALA A 1 102 ? 20.969 -8.305 -6.68 1 96.44 102 ALA A CA 1
ATOM 779 C C . ALA A 1 102 ? 21.078 -7.062 -5.793 1 96.44 102 ALA A C 1
ATOM 781 O O . ALA A 1 102 ? 22.156 -6.738 -5.297 1 96.44 102 ALA A O 1
ATOM 782 N N . ASP A 1 103 ? 20 -6.441 -5.57 1 94.81 103 ASP A N 1
ATOM 783 C CA . ASP A 1 103 ? 19.953 -5.242 -4.738 1 94.81 103 ASP A CA 1
ATOM 784 C C . ASP A 1 103 ? 19.828 -5.605 -3.262 1 94.81 103 ASP A C 1
ATOM 786 O O . ASP A 1 103 ? 19.641 -4.727 -2.414 1 94.81 103 ASP A O 1
ATOM 790 N N . GLY A 1 104 ? 19.812 -6.879 -2.953 1 95 104 GLY A N 1
ATOM 791 C CA . GLY A 1 104 ? 19.859 -7.312 -1.565 1 95 104 GLY A CA 1
ATOM 792 C C . GLY A 1 104 ? 18.547 -7.887 -1.078 1 95 104 GLY A C 1
ATOM 793 O O . GLY A 1 104 ? 18.406 -8.227 0.1 1 95 104 GLY A O 1
ATOM 794 N N . GLY A 1 105 ? 17.594 -8.008 -1.985 1 97.12 105 GLY A N 1
ATOM 795 C CA . GLY A 1 105 ? 16.328 -8.617 -1.61 1 97.12 105 GLY A CA 1
ATOM 796 C C . GLY A 1 105 ? 16.422 -10.125 -1.446 1 97.12 105 GLY A C 1
ATOM 797 O O . GLY A 1 105 ? 17.359 -10.758 -1.938 1 97.12 105 GLY A O 1
ATOM 798 N N . MET A 1 106 ? 15.461 -10.625 -0.721 1 97.69 106 MET A N 1
ATOM 799 C CA . MET A 1 106 ? 15.305 -12.062 -0.546 1 97.69 106 MET A CA 1
ATOM 800 C C . MET A 1 106 ? 14.086 -12.578 -1.302 1 97.69 106 MET A C 1
ATOM 802 O O . MET A 1 106 ? 12.969 -12.125 -1.06 1 97.69 106 MET A O 1
ATOM 806 N N . VAL A 1 107 ? 14.328 -13.516 -2.188 1 97.56 107 VAL A N 1
ATOM 807 C CA . VAL A 1 107 ? 13.219 -14.148 -2.881 1 97.56 107 VAL A CA 1
ATOM 808 C C . VAL A 1 107 ? 12.523 -15.141 -1.947 1 97.56 107 VAL A C 1
ATOM 810 O O . VAL A 1 107 ? 13.133 -16.125 -1.518 1 97.56 107 VAL A O 1
ATOM 813 N N . VAL A 1 108 ? 11.32 -14.93 -1.622 1 95.44 108 VAL A N 1
ATOM 814 C CA . VAL A 1 108 ? 10.625 -15.797 -0.674 1 95.44 108 VAL A CA 1
ATOM 815 C C . VAL A 1 108 ? 9.695 -16.75 -1.427 1 95.44 108 VAL A C 1
ATOM 817 O O . VAL A 1 108 ? 9.398 -17.844 -0.946 1 95.44 108 VAL A O 1
ATOM 820 N N . VAL A 1 109 ? 9.164 -16.312 -2.547 1 95.19 109 VAL A N 1
ATOM 821 C CA . VAL A 1 109 ? 8.469 -17.156 -3.51 1 95.19 109 VAL A CA 1
ATOM 822 C C . VAL A 1 109 ? 9.078 -16.984 -4.895 1 95.19 109 VAL A C 1
ATOM 824 O O . VAL A 1 109 ? 8.992 -15.898 -5.488 1 95.19 109 VAL A O 1
ATOM 827 N N . ALA A 1 110 ? 9.719 -18 -5.352 1 96.62 110 ALA A N 1
ATOM 828 C CA . ALA A 1 110 ? 10.281 -17.953 -6.695 1 96.62 110 ALA A CA 1
ATOM 829 C C . ALA A 1 110 ? 9.188 -17.875 -7.75 1 96.62 110 ALA A C 1
ATOM 831 O O . ALA A 1 110 ? 8.023 -18.188 -7.469 1 96.62 110 ALA A O 1
ATOM 832 N N . PRO A 1 111 ? 9.547 -17.406 -8.922 1 97.5 111 PRO A N 1
ATOM 833 C CA . PRO A 1 111 ? 8.531 -17.312 -9.977 1 97.5 111 PRO A CA 1
ATOM 834 C C . PRO A 1 111 ? 7.723 -18.594 -10.141 1 97.5 111 PRO A C 1
ATOM 836 O O . PRO A 1 111 ? 8.297 -19.672 -10.289 1 97.5 111 PRO A O 1
ATOM 839 N N . CYS A 1 112 ? 6.426 -18.453 -10.07 1 96.5 112 CYS A N 1
ATOM 840 C CA . CYS A 1 112 ? 5.523 -19.594 -10.172 1 96.5 112 CYS A CA 1
ATOM 841 C C . CYS A 1 112 ? 4.145 -19.156 -10.648 1 96.5 112 CYS A C 1
ATOM 843 O O . CYS A 1 112 ? 3.918 -17.969 -10.914 1 96.5 112 CYS A O 1
ATOM 845 N N . TYR A 1 113 ? 3.311 -20.141 -10.852 1 96.44 113 TYR A N 1
ATOM 846 C CA . TYR A 1 113 ? 1.936 -19.875 -11.258 1 96.44 113 TYR A CA 1
ATOM 847 C C . TYR A 1 113 ? 1.075 -19.5 -10.047 1 96.44 113 TYR A C 1
ATOM 849 O O . TYR A 1 113 ? 1.05 -20.234 -9.055 1 96.44 113 TYR A O 1
ATOM 857 N N . GLY A 1 114 ? 0.456 -18.312 -10.07 1 96.44 114 GLY A N 1
ATOM 858 C CA . GLY A 1 114 ? -0.583 -17.938 -9.125 1 96.44 114 GLY A CA 1
ATOM 859 C C . GLY A 1 114 ? -1.982 -18.234 -9.625 1 96.44 114 GLY A C 1
ATOM 860 O O . GLY A 1 114 ? -2.434 -17.656 -10.617 1 96.44 114 GLY A O 1
ATOM 861 N N . ALA A 1 115 ? -2.695 -18.953 -8.945 1 96.12 115 ALA A N 1
ATOM 862 C CA . ALA A 1 115 ? -3.961 -19.516 -9.414 1 96.12 115 ALA A CA 1
ATOM 863 C C . ALA A 1 115 ? -5.062 -18.453 -9.391 1 96.12 115 ALA A C 1
ATOM 865 O O . ALA A 1 115 ? -5.949 -18.453 -10.25 1 96.12 115 ALA A O 1
ATOM 866 N N . VAL A 1 116 ? -4.996 -17.578 -8.484 1 96.44 116 VAL A N 1
ATOM 867 C CA . VAL A 1 116 ? -6.105 -16.656 -8.242 1 96.44 116 VAL A CA 1
ATOM 868 C C . VAL A 1 116 ? -6.27 -15.719 -9.438 1 96.44 116 VAL A C 1
ATOM 870 O O . VAL A 1 116 ? -7.379 -15.539 -9.945 1 96.44 116 VAL A O 1
ATOM 873 N N . PHE A 1 117 ? -5.141 -15.164 -9.906 1 96.69 117 PHE A N 1
ATOM 874 C CA . PHE A 1 117 ? -5.219 -14.203 -11 1 96.69 117 PHE A CA 1
ATOM 875 C C . PHE A 1 117 ? -4.797 -14.844 -12.312 1 96.69 117 PHE A C 1
ATOM 877 O O . PHE A 1 117 ? -4.801 -14.195 -13.359 1 96.69 117 PHE A O 1
ATOM 884 N N . LYS A 1 118 ? -4.41 -16.172 -12.289 1 97.38 118 LYS A N 1
ATOM 885 C CA . LYS A 1 118 ? -4.012 -16.969 -13.445 1 97.38 118 LYS A CA 1
ATOM 886 C C . LYS A 1 118 ? -2.811 -16.344 -14.148 1 97.38 118 LYS A C 1
ATOM 888 O O . LYS A 1 118 ? -2.789 -16.25 -15.383 1 97.38 118 LYS A O 1
ATOM 893 N N . ARG A 1 119 ? -1.906 -15.891 -13.359 1 97.62 119 ARG A N 1
ATOM 894 C CA . ARG A 1 119 ? -0.678 -15.242 -13.805 1 97.62 119 ARG A CA 1
ATOM 895 C C . ARG A 1 119 ? 0.54 -15.828 -13.102 1 97.62 119 ARG A C 1
ATOM 897 O O . ARG A 1 119 ? 0.402 -16.531 -12.094 1 97.62 119 ARG A O 1
ATOM 904 N N . ARG A 1 120 ? 1.702 -15.617 -13.672 1 97.75 120 ARG A N 1
ATOM 905 C CA . ARG A 1 120 ? 2.922 -15.914 -12.93 1 97.75 120 ARG A CA 1
ATOM 906 C C . ARG A 1 120 ? 3.26 -14.797 -11.953 1 97.75 120 ARG A C 1
ATOM 908 O O . ARG A 1 120 ? 2.984 -13.625 -12.219 1 97.75 120 ARG A O 1
ATOM 915 N N . LEU A 1 121 ? 3.85 -15.195 -10.859 1 98.12 121 LEU A N 1
ATOM 916 C CA . LEU A 1 121 ? 4.199 -14.203 -9.844 1 98.12 121 LEU A CA 1
ATOM 917 C C . LEU A 1 121 ? 5.414 -14.648 -9.039 1 98.12 121 LEU A C 1
ATOM 919 O O . LEU A 1 121 ? 5.855 -15.797 -9.156 1 98.12 121 LEU A O 1
ATOM 923 N N . ALA A 1 122 ? 6 -13.773 -8.344 1 98.19 122 ALA A N 1
ATOM 924 C CA . ALA A 1 122 ? 7.062 -13.977 -7.363 1 98.19 122 ALA A CA 1
ATOM 925 C C . ALA A 1 122 ? 6.949 -12.977 -6.219 1 98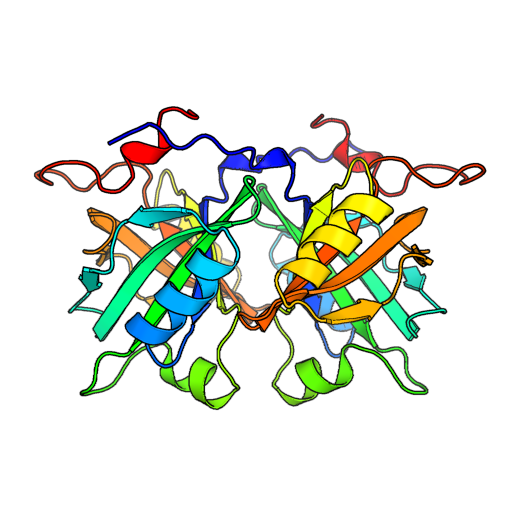.19 122 ALA A C 1
ATOM 927 O O . ALA A 1 122 ? 6.355 -11.906 -6.379 1 98.19 122 ALA A O 1
ATOM 928 N N . PHE A 1 123 ? 7.48 -13.367 -5.098 1 98.19 123 PHE A N 1
ATOM 929 C CA . PHE A 1 123 ? 7.547 -12.453 -3.959 1 98.19 123 PHE A CA 1
ATOM 930 C C . PHE A 1 123 ? 8.992 -12.242 -3.516 1 98.19 123 PHE A C 1
ATOM 932 O O . PHE A 1 123 ? 9.742 -13.211 -3.373 1 98.19 123 PHE A O 1
ATOM 939 N N . VAL A 1 124 ? 9.328 -11.016 -3.291 1 97.94 124 VAL A N 1
ATOM 940 C CA . VAL A 1 124 ? 10.641 -10.625 -2.809 1 97.94 124 VAL A CA 1
ATOM 941 C C . VAL A 1 124 ? 10.5 -9.688 -1.608 1 97.94 124 VAL A C 1
ATOM 943 O O . VAL A 1 124 ? 9.719 -8.734 -1.649 1 97.94 124 VAL A O 1
ATOM 946 N N . VAL A 1 125 ? 11.141 -9.992 -0.537 1 97.19 125 VAL A N 1
ATOM 947 C CA . VAL A 1 125 ? 11.312 -9.031 0.548 1 97.19 125 VAL A CA 1
ATOM 948 C C . VAL A 1 125 ? 12.57 -8.203 0.312 1 97.19 125 VAL A C 1
ATOM 950 O O . VAL A 1 125 ? 13.68 -8.734 0.262 1 97.19 125 VAL A O 1
ATOM 953 N N . THR A 1 126 ? 12.438 -6.934 0.156 1 97.38 126 THR A N 1
ATOM 954 C CA . THR A 1 126 ? 13.578 -6.066 -0.119 1 97.38 126 THR A CA 1
ATOM 955 C C . THR A 1 126 ? 14.438 -5.895 1.13 1 97.38 126 THR A C 1
ATOM 957 O O . THR A 1 126 ? 14.023 -6.262 2.23 1 97.38 126 THR A O 1
ATOM 960 N N . ARG A 1 127 ? 15.57 -5.363 0.992 1 94.75 127 ARG A N 1
ATOM 961 C CA . ARG A 1 127 ? 16.453 -5.09 2.123 1 94.75 127 ARG A CA 1
ATOM 962 C C . ARG A 1 127 ? 15.797 -4.113 3.1 1 94.75 127 ARG A C 1
ATOM 964 O O . ARG A 1 127 ? 16.031 -4.191 4.309 1 94.75 127 ARG A O 1
ATOM 971 N N . ALA A 1 128 ? 14.977 -3.252 2.584 1 95.06 128 ALA A N 1
ATOM 972 C CA . ALA A 1 128 ? 14.289 -2.254 3.396 1 95.06 128 ALA A CA 1
ATOM 973 C C . ALA A 1 128 ? 13.109 -2.875 4.145 1 95.06 128 ALA A C 1
ATOM 975 O O . ALA A 1 128 ? 12.516 -2.234 5.012 1 95.06 128 ALA A O 1
ATOM 976 N N . GLY A 1 129 ? 12.727 -4.074 3.781 1 95.25 129 GLY A N 1
ATOM 977 C CA . GLY A 1 129 ? 11.656 -4.762 4.488 1 95.25 129 GLY A CA 1
ATOM 978 C C . GLY A 1 129 ? 10.328 -4.703 3.762 1 95.25 129 GLY A C 1
ATOM 979 O O . GLY A 1 129 ? 9.336 -5.273 4.227 1 95.25 129 GLY A O 1
ATOM 980 N N . LEU A 1 130 ? 10.258 -4.035 2.643 1 97 130 LEU A N 1
ATOM 981 C CA . LEU A 1 130 ? 9.039 -4.02 1.842 1 97 130 LEU A CA 1
ATOM 982 C C . LEU A 1 130 ? 8.836 -5.352 1.128 1 97 130 LEU A C 1
ATOM 984 O O . LEU A 1 130 ? 9.758 -5.859 0.485 1 97 130 LEU A O 1
ATOM 988 N N . VAL A 1 131 ? 7.672 -5.926 1.272 1 97.12 131 VAL A N 1
ATOM 989 C CA . VAL A 1 131 ? 7.324 -7.121 0.512 1 97.12 131 VAL A CA 1
ATOM 990 C C . VAL A 1 131 ? 6.762 -6.723 -0.852 1 97.12 131 VAL A C 1
ATOM 992 O O . VAL A 1 131 ? 5.746 -6.027 -0.934 1 97.12 131 VAL A O 1
ATOM 995 N N . VAL A 1 132 ? 7.449 -7.152 -1.91 1 97.88 132 VAL A N 1
ATOM 996 C CA . VAL A 1 132 ? 7.062 -6.824 -3.279 1 97.88 132 VAL A CA 1
ATOM 997 C C . VAL A 1 132 ? 6.613 -8.086 -4.004 1 97.88 132 VAL A C 1
ATOM 999 O O . VAL A 1 132 ? 7.352 -9.078 -4.066 1 97.88 132 VAL A O 1
ATOM 1002 N N . GLU A 1 133 ? 5.41 -8.086 -4.48 1 98.38 133 GLU A N 1
ATOM 1003 C CA . GLU A 1 133 ? 4.926 -9.078 -5.434 1 98.38 133 GLU A CA 1
ATOM 1004 C C . GLU A 1 133 ? 5.113 -8.602 -6.871 1 98.38 133 GLU A C 1
ATOM 1006 O O . GLU A 1 133 ? 4.691 -7.496 -7.223 1 98.38 133 GLU A O 1
ATOM 1011 N N . LEU A 1 134 ? 5.832 -9.352 -7.609 1 98.12 134 LEU A N 1
ATOM 1012 C CA . LEU A 1 134 ? 5.902 -9.148 -9.055 1 98.12 134 LEU A CA 1
ATOM 1013 C C . LEU A 1 134 ? 4.98 -10.109 -9.789 1 98.12 134 LEU A C 1
ATOM 1015 O O . LEU A 1 134 ? 4.996 -11.32 -9.516 1 98.12 134 LEU A O 1
ATOM 1019 N N . MET A 1 135 ? 4.156 -9.586 -10.656 1 98.06 135 MET A N 1
ATOM 1020 C CA . MET A 1 135 ? 3.182 -10.398 -11.383 1 98.06 135 MET A CA 1
ATOM 1021 C C . MET A 1 135 ? 3.16 -10.031 -12.867 1 98.06 135 MET A C 1
ATOM 1023 O O . MET A 1 135 ? 3.213 -8.852 -13.211 1 98.06 135 MET A O 1
ATOM 1027 N N . THR A 1 136 ? 3.041 -11.008 -13.703 1 97.75 136 THR A N 1
ATOM 1028 C CA . THR A 1 136 ? 2.945 -10.734 -15.133 1 97.75 136 THR A CA 1
ATOM 1029 C C . THR A 1 136 ? 1.622 -10.047 -15.469 1 97.75 136 THR A C 1
ATOM 1031 O O . THR A 1 136 ? 0.615 -10.273 -14.789 1 97.75 136 THR A O 1
ATOM 1034 N N . ARG A 1 137 ? 1.587 -9.242 -16.5 1 94.06 137 ARG A N 1
ATOM 1035 C CA . ARG A 1 137 ? 0.356 -8.594 -16.938 1 94.06 137 ARG A CA 1
ATOM 1036 C C . ARG A 1 137 ? -0.574 -9.594 -17.625 1 94.06 137 ARG A C 1
ATOM 1038 O O . ARG A 1 137 ? -1.781 -9.594 -17.375 1 94.06 137 ARG A O 1
ATOM 1045 N N . ALA A 1 138 ? 0.03 -10.445 -18.422 1 94.06 138 ALA A N 1
ATOM 1046 C CA . ALA A 1 138 ? -0.752 -11.422 -19.156 1 94.06 138 ALA A CA 1
ATOM 1047 C C . ALA A 1 138 ? -1.029 -12.664 -18.312 1 94.06 138 ALA A C 1
ATOM 1049 O O . ALA A 1 138 ? -0.194 -13.062 -17.5 1 94.06 138 ALA A O 1
ATOM 1050 N N . THR A 1 139 ? -2.182 -13.258 -18.547 1 96.31 139 THR A N 1
ATOM 1051 C CA . THR A 1 139 ? -2.43 -14.578 -17.969 1 96.31 139 THR A CA 1
ATOM 1052 C C . THR A 1 139 ? -1.494 -15.617 -18.578 1 96.31 139 THR A C 1
ATOM 1054 O O . THR A 1 139 ? -0.895 -1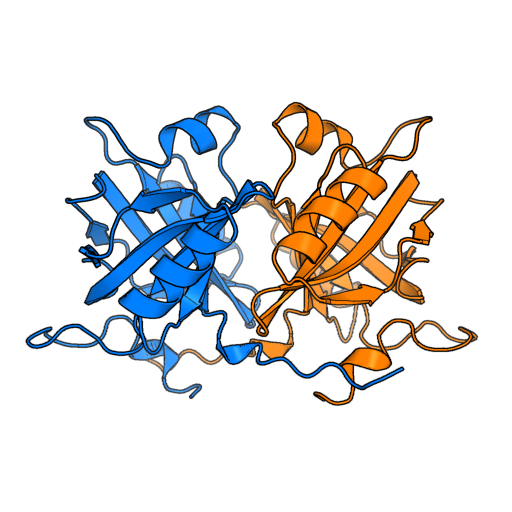5.383 -19.641 1 96.31 139 THR A O 1
ATOM 1057 N N . VAL A 1 140 ? -1.364 -16.672 -17.844 1 96.38 140 VAL A N 1
ATOM 1058 C CA . VAL A 1 140 ? -0.524 -17.75 -18.359 1 96.38 140 VAL A CA 1
ATOM 1059 C C . VAL A 1 140 ? -1.17 -18.344 -19.609 1 96.38 140 VAL A C 1
ATOM 1061 O O . VAL A 1 140 ? -2.383 -18.234 -19.812 1 96.38 140 VAL A O 1
ATOM 1064 N N . GLU A 1 141 ? -0.333 -18.938 -20.438 1 92.75 141 GLU A N 1
ATOM 1065 C CA . GLU A 1 141 ? -0.845 -19.609 -21.641 1 92.75 141 GLU A CA 1
ATOM 1066 C C . GLU A 1 141 ? -1.817 -20.719 -21.266 1 92.75 141 GLU A C 1
ATOM 1068 O O . GLU A 1 141 ? -1.552 -21.516 -20.359 1 92.75 141 GLU A O 1
ATOM 1073 N N . GLY A 1 142 ? -3.027 -20.734 -21.938 1 92.38 142 GLY A N 1
ATOM 1074 C CA . GLY A 1 142 ? -3.996 -21.781 -21.719 1 92.38 142 GLY A CA 1
ATOM 1075 C C . GLY A 1 142 ? -5.012 -21.453 -20.641 1 92.38 142 GLY A C 1
ATOM 1076 O O . GLY A 1 142 ? -5.949 -22.219 -20.406 1 92.38 142 GLY A O 1
ATOM 1077 N N . ALA A 1 143 ? -4.785 -20.328 -19.984 1 91.56 143 ALA A N 1
ATOM 1078 C CA . ALA A 1 143 ? -5.742 -19.922 -18.969 1 91.56 143 ALA A CA 1
ATOM 1079 C C . ALA A 1 143 ? -7.113 -19.641 -19.578 1 91.56 143 ALA A C 1
ATOM 1081 O O . ALA A 1 143 ? -7.215 -19.047 -20.656 1 91.56 143 ALA A O 1
ATOM 1082 N N . GLU A 1 144 ? -8.102 -20.156 -18.969 1 91.12 144 GLU A N 1
ATOM 1083 C CA . GLU A 1 144 ? -9.461 -19.859 -19.406 1 91.12 144 GLU A CA 1
ATOM 1084 C C . GLU A 1 144 ? -9.969 -18.562 -18.766 1 91.12 144 GLU A C 1
ATOM 1086 O O . GLU A 1 144 ? -10.148 -18.5 -17.547 1 91.12 144 GLU A O 1
ATOM 1091 N N . GLY A 1 145 ? -10.172 -17.547 -19.578 1 91.88 145 GLY A N 1
ATOM 1092 C CA . GLY A 1 145 ? -10.656 -16.266 -19.078 1 91.88 145 GLY A CA 1
ATOM 1093 C C . GLY A 1 145 ? -9.594 -15.469 -18.344 1 91.88 145 GLY A C 1
ATOM 1094 O O . GLY A 1 145 ? -8.461 -15.938 -18.188 1 91.88 145 GLY A O 1
ATOM 1095 N N . ASP A 1 146 ? -9.922 -14.305 -18.016 1 93.75 146 ASP A N 1
ATOM 1096 C CA . ASP A 1 146 ? -9.062 -13.406 -17.25 1 93.75 146 ASP A CA 1
ATOM 1097 C C . ASP A 1 146 ? -9.773 -12.875 -16.016 1 93.75 146 ASP A C 1
ATOM 1099 O O . ASP A 1 146 ? -10.719 -12.086 -16.125 1 93.75 146 ASP A O 1
ATOM 1103 N N . PRO A 1 147 ? -9.328 -13.273 -14.836 1 94.5 147 PRO A N 1
ATOM 1104 C CA . PRO A 1 147 ? -9.992 -12.812 -13.609 1 94.5 147 PRO A CA 1
ATOM 1105 C C . PRO A 1 147 ? -10.016 -11.289 -13.484 1 94.5 147 PRO A C 1
ATOM 1107 O O . PRO A 1 147 ? -10.836 -10.742 -12.742 1 94.5 147 PRO A O 1
ATOM 1110 N N . LEU A 1 148 ? -9.141 -10.586 -14.164 1 92.94 148 LEU A N 1
ATOM 1111 C CA . LEU A 1 148 ? -9.07 -9.133 -14.055 1 92.94 148 LEU A CA 1
ATOM 1112 C C . LEU A 1 148 ? -9.867 -8.461 -15.172 1 92.94 148 LEU A C 1
ATOM 1114 O O . LEU A 1 148 ? -9.82 -7.242 -15.328 1 92.94 148 LEU A O 1
ATOM 1118 N N . ALA A 1 149 ? -10.609 -9.195 -15.984 1 90.88 149 ALA A N 1
ATOM 1119 C CA . ALA A 1 149 ? -11.398 -8.688 -17.094 1 90.88 149 ALA A CA 1
ATOM 1120 C C . ALA A 1 149 ? -12.328 -7.562 -16.641 1 90.88 149 ALA A C 1
ATOM 1122 O O . ALA A 1 149 ? -12.516 -6.582 -17.375 1 90.88 149 ALA A O 1
ATOM 1123 N N . PRO A 1 150 ? -12.898 -7.641 -15.461 1 89.62 150 PRO A N 1
ATOM 1124 C CA . PRO A 1 150 ? -13.805 -6.578 -15.016 1 89.62 150 PRO A CA 1
ATOM 1125 C C . PRO A 1 150 ? -13.109 -5.227 -14.883 1 89.62 150 PRO A C 1
ATOM 1127 O O . PRO A 1 150 ? -13.773 -4.188 -14.836 1 89.62 150 PRO A O 1
ATOM 1130 N N . LEU A 1 151 ? -11.773 -5.184 -14.695 1 86.56 151 LEU A N 1
ATOM 1131 C CA . LEU A 1 151 ? -11.031 -3.934 -14.547 1 86.56 151 LEU A CA 1
ATOM 1132 C C . LEU A 1 151 ? -10.68 -3.342 -15.906 1 86.56 151 LEU A C 1
ATOM 1134 O O . LEU A 1 151 ? -10.234 -2.195 -15.992 1 86.56 151 LEU A O 1
ATOM 1138 N N . ASN A 1 152 ? -10.336 -4.023 -16.891 1 66.19 152 ASN A N 1
ATOM 1139 C CA . ASN A 1 152 ? -9.875 -3.646 -18.219 1 66.19 152 ASN A CA 1
ATOM 1140 C C . ASN A 1 152 ? -10.82 -2.643 -18.875 1 66.19 152 ASN A C 1
ATOM 1142 O O . ASN A 1 152 ? -10.484 -2.031 -19.891 1 66.19 152 ASN A O 1
ATOM 1146 N N . GLY A 1 153 ? -11.844 -2.43 -18.312 1 55.09 153 GLY A N 1
ATOM 1147 C CA . GLY A 1 153 ? -12.445 -1.25 -18.906 1 55.09 153 GLY A CA 1
ATOM 1148 C C . GLY A 1 153 ? -11.68 0.026 -18.625 1 55.09 153 GLY A C 1
ATOM 1149 O O . GLY A 1 153 ? -12.07 1.107 -19.078 1 55.09 153 GLY A O 1
ATOM 1150 N N . HIS A 1 154 ? -10.703 -0.042 -17.75 1 45.84 154 HIS A N 1
ATOM 1151 C CA . HIS A 1 154 ? -9.906 1.108 -17.344 1 45.84 154 HIS A CA 1
ATOM 1152 C C . HIS A 1 154 ? -8.594 1.179 -18.125 1 45.84 154 HIS A C 1
ATOM 1154 O O . HIS A 1 154 ? -7.875 2.176 -18.047 1 45.84 154 HIS A O 1
ATOM 1160 N N . ALA A 1 155 ? -8.117 0.128 -18.578 1 35.5 155 ALA A N 1
ATOM 1161 C CA . ALA A 1 155 ? -7.016 0.358 -19.516 1 35.5 155 ALA A CA 1
ATOM 1162 C C . ALA A 1 155 ? -7.52 1 -20.797 1 35.5 155 ALA A C 1
ATOM 1164 O O . ALA A 1 155 ? -8.664 0.786 -21.203 1 35.5 155 ALA A O 1
ATOM 1165 N N . MET B 1 1 ? -20.297 -9.031 -16.656 1 45.88 1 MET B N 1
ATOM 1166 C CA . MET B 1 1 ? -19.969 -8.367 -15.398 1 45.88 1 MET B CA 1
ATOM 1167 C C . MET B 1 1 ? -19.516 -6.926 -15.641 1 45.88 1 MET B C 1
ATOM 1169 O O . MET B 1 1 ? -18.875 -6.633 -16.656 1 45.88 1 MET B O 1
ATOM 1173 N N . ALA B 1 2 ? -20.25 -6.004 -15.086 1 55.72 2 ALA B N 1
ATOM 1174 C CA . ALA B 1 2 ? -20.078 -4.59 -15.406 1 55.72 2 ALA B CA 1
ATOM 1175 C C . ALA B 1 2 ? -18.641 -4.145 -15.172 1 55.72 2 ALA B C 1
ATOM 1177 O O . ALA B 1 2 ? -17.969 -4.641 -14.266 1 55.72 2 ALA B O 1
ATOM 1178 N N . ASP B 1 3 ? -18.109 -3.494 -16.062 1 77.56 3 ASP B N 1
ATOM 1179 C CA . ASP B 1 3 ? -16.781 -2.883 -16.016 1 77.56 3 ASP B CA 1
ATOM 1180 C C . ASP B 1 3 ? -16.625 -1.989 -14.789 1 77.56 3 ASP B C 1
ATOM 1182 O O . ASP B 1 3 ? -17.547 -1.238 -14.445 1 77.56 3 ASP B O 1
ATOM 1186 N N . ILE B 1 4 ? -15.734 -2.359 -13.961 1 81.31 4 ILE B N 1
ATOM 1187 C CA . ILE B 1 4 ? -15.453 -1.546 -12.781 1 81.31 4 ILE B CA 1
ATOM 1188 C C . ILE B 1 4 ? -14.477 -0.428 -13.148 1 81.31 4 ILE B C 1
ATOM 1190 O O . ILE B 1 4 ? -13.391 -0.688 -13.664 1 81.31 4 ILE B O 1
ATOM 1194 N N . THR B 1 5 ? -14.977 0.766 -12.945 1 78.94 5 THR B N 1
ATOM 1195 C CA . THR B 1 5 ? -14.125 1.922 -13.211 1 78.94 5 THR B CA 1
ATOM 1196 C C . THR B 1 5 ? -13.523 2.461 -11.914 1 78.94 5 THR B C 1
ATOM 1198 O O . THR B 1 5 ? -14.195 2.49 -10.875 1 78.94 5 THR B O 1
ATOM 1201 N N . PHE B 1 6 ? -12.195 2.678 -11.969 1 79.75 6 PHE B N 1
ATOM 1202 C CA . PHE B 1 6 ? -11.5 3.307 -10.852 1 79.75 6 PHE B CA 1
ATOM 1203 C C . PHE B 1 6 ? -10.359 4.184 -11.344 1 79.75 6 PHE B C 1
ATOM 1205 O O . PHE B 1 6 ? -9.992 4.137 -12.523 1 79.75 6 PHE B O 1
ATOM 1212 N N . ASP B 1 7 ? -9.93 5.133 -10.453 1 82.25 7 ASP B N 1
ATOM 1213 C CA . ASP B 1 7 ? -8.867 6.059 -10.82 1 82.25 7 ASP B CA 1
ATOM 1214 C C . ASP B 1 7 ? -7.633 5.859 -9.938 1 82.25 7 ASP B C 1
ATOM 1216 O O . ASP B 1 7 ? -7.547 6.426 -8.852 1 82.25 7 ASP B O 1
ATOM 1220 N N . PRO B 1 8 ? -6.648 5.109 -10.414 1 79.5 8 PRO B N 1
ATOM 1221 C CA . PRO B 1 8 ? -5.441 4.859 -9.625 1 79.5 8 PRO B CA 1
ATOM 1222 C C . PRO B 1 8 ? -4.66 6.133 -9.32 1 79.5 8 PRO B C 1
ATOM 1224 O O . PRO B 1 8 ? -3.812 6.145 -8.422 1 79.5 8 PRO B O 1
ATOM 1227 N N . ARG B 1 9 ? -5.031 7.277 -9.984 1 79.5 9 ARG B N 1
ATOM 1228 C CA . ARG B 1 9 ? -4.309 8.531 -9.805 1 79.5 9 ARG B CA 1
ATOM 1229 C C . ARG B 1 9 ? -4.711 9.211 -8.5 1 79.5 9 ARG B C 1
ATOM 1231 O O . ARG B 1 9 ? -4.043 10.141 -8.047 1 79.5 9 ARG B O 1
ATOM 1238 N N . LYS B 1 10 ? -5.723 8.719 -7.898 1 88.88 10 LYS B N 1
ATOM 1239 C CA . LYS B 1 10 ? -6.141 9.266 -6.613 1 88.88 10 LYS B CA 1
ATOM 1240 C C . LYS B 1 10 ? -5.211 8.812 -5.492 1 88.88 10 LYS B C 1
ATOM 1242 O O . LYS B 1 10 ? -5.133 9.453 -4.441 1 88.88 10 LYS B O 1
ATOM 1247 N N . VAL B 1 11 ? -4.59 7.648 -5.715 1 91.38 11 VAL B N 1
ATOM 1248 C CA . VAL B 1 11 ? -3.637 7.152 -4.727 1 91.38 11 VAL B CA 1
ATOM 1249 C C . VAL B 1 11 ? -2.314 7.906 -4.859 1 91.38 11 VAL B C 1
ATOM 1251 O O . VAL B 1 11 ? -1.733 7.965 -5.945 1 91.38 11 VAL B O 1
ATOM 1254 N N . PHE B 1 12 ? -1.916 8.516 -3.824 1 92.75 12 PHE B N 1
ATOM 1255 C CA . PHE B 1 12 ? -0.675 9.281 -3.873 1 92.75 12 PHE B CA 1
ATOM 1256 C C . PHE B 1 12 ? 0.497 8.438 -3.375 1 92.75 12 PHE B C 1
ATOM 1258 O O . PHE B 1 12 ? 1.36 8.047 -4.16 1 92.75 12 PHE B O 1
ATOM 1265 N N . HIS B 1 13 ? 0.541 8.133 -2.084 1 96.31 13 HIS B N 1
ATOM 1266 C CA . HIS B 1 13 ? 1.676 7.383 -1.556 1 96.31 13 HIS B CA 1
ATOM 1267 C C . HIS B 1 13 ? 1.223 6.34 -0.539 1 96.31 13 HIS B C 1
ATOM 1269 O O . HIS B 1 13 ? 0.043 6.285 -0.184 1 96.31 13 HIS B O 1
ATOM 1275 N N . TYR B 1 14 ? 2.207 5.512 -0.119 1 96.94 14 TYR B N 1
ATOM 1276 C CA . TYR B 1 14 ? 2.07 4.559 0.977 1 96.94 14 TYR B CA 1
ATOM 1277 C C . TYR B 1 14 ? 3.047 4.879 2.102 1 96.94 14 TYR B C 1
ATOM 1279 O O . TYR B 1 14 ? 4.242 5.066 1.861 1 96.94 14 TYR B O 1
ATOM 1287 N N . GLY B 1 15 ? 2.488 4.992 3.252 1 98.12 15 GLY B N 1
ATOM 1288 C CA . GLY B 1 15 ? 3.338 5.227 4.41 1 98.12 15 GLY B CA 1
ATOM 1289 C C . GLY B 1 15 ? 4.09 3.986 4.855 1 98.12 15 GLY B C 1
ATOM 1290 O O . GLY B 1 15 ? 3.521 2.895 4.91 1 98.12 15 GLY B O 1
ATOM 1291 N N . PHE B 1 16 ? 5.316 4.09 5.102 1 98.62 16 PHE B N 1
ATOM 1292 C CA . PHE B 1 16 ? 6.203 3.047 5.605 1 98.62 16 PHE B CA 1
ATOM 1293 C C . PHE B 1 16 ? 6.91 3.502 6.875 1 98.62 16 PHE B C 1
ATOM 1295 O O . PHE B 1 16 ? 7.809 4.348 6.82 1 98.62 16 PHE B O 1
ATOM 1302 N N . VAL B 1 17 ? 6.535 2.979 8 1 98.31 17 VAL B N 1
ATOM 1303 C CA . VAL B 1 17 ? 7.023 3.412 9.305 1 98.31 17 VAL B CA 1
ATOM 1304 C C . VAL B 1 17 ? 8.375 2.764 9.594 1 98.31 17 VAL B C 1
ATOM 1306 O O . VAL B 1 17 ? 8.531 1.546 9.469 1 98.31 17 VAL B O 1
ATOM 1309 N N . VAL B 1 18 ? 9.328 3.537 9.969 1 98.19 18 VAL B N 1
ATOM 1310 C CA . VAL B 1 18 ? 10.688 3.084 10.234 1 98.19 18 VAL B CA 1
ATOM 1311 C C . VAL B 1 18 ? 11.156 3.604 11.594 1 98.19 18 VAL B C 1
ATOM 1313 O O . VAL B 1 18 ? 10.688 4.645 12.055 1 98.19 18 VAL B O 1
ATOM 1316 N N . PRO B 1 19 ? 12.086 2.924 12.234 1 96.38 19 PRO B N 1
ATOM 1317 C CA . PRO B 1 19 ? 12.516 3.354 13.562 1 96.38 19 PRO B CA 1
ATOM 1318 C C . PRO B 1 19 ? 13.477 4.535 13.523 1 96.38 19 PRO B C 1
ATOM 1320 O O . PRO B 1 19 ? 13.594 5.281 14.5 1 96.38 19 PRO B O 1
ATOM 1323 N N . ASN B 1 20 ? 14.203 4.664 12.359 1 96.94 20 ASN B N 1
ATOM 1324 C CA . ASN B 1 20 ? 15.234 5.688 12.219 1 96.94 20 ASN B CA 1
ATOM 1325 C C . ASN B 1 20 ? 15.305 6.219 10.789 1 96.94 20 ASN B C 1
ATOM 1327 O O . ASN B 1 20 ? 15.578 5.469 9.852 1 96.94 20 ASN B O 1
ATOM 1331 N N . MET B 1 21 ? 15.102 7.512 10.625 1 98.06 21 MET B N 1
ATOM 1332 C CA . MET B 1 21 ? 15.008 8.133 9.305 1 98.06 21 MET B CA 1
ATOM 1333 C C . MET B 1 21 ? 16.328 8.016 8.555 1 98.06 21 MET B C 1
ATOM 1335 O O . MET B 1 21 ? 16.359 7.598 7.398 1 98.06 21 MET B O 1
ATOM 1339 N N . ASP B 1 22 ? 17.422 8.359 9.195 1 98 22 ASP B N 1
ATOM 1340 C CA . ASP B 1 22 ? 18.719 8.359 8.523 1 98 22 ASP B CA 1
ATOM 1341 C C . ASP B 1 22 ? 19.078 6.961 8.031 1 98 22 ASP B C 1
ATOM 1343 O O . ASP B 1 22 ? 19.516 6.793 6.891 1 98 22 ASP B O 1
ATOM 1347 N N . ARG B 1 23 ? 18.906 6.008 8.844 1 97.75 23 ARG B N 1
ATOM 1348 C CA . ARG B 1 23 ? 19.203 4.625 8.469 1 97.75 23 ARG B CA 1
ATOM 1349 C C . ARG B 1 23 ? 18.297 4.16 7.336 1 97.75 23 ARG B C 1
ATOM 1351 O O . ARG B 1 23 ? 18.75 3.492 6.406 1 97.75 23 ARG B O 1
ATOM 1358 N N . ALA B 1 24 ? 17.031 4.477 7.426 1 98.19 24 ALA B N 1
ATOM 1359 C CA . ALA B 1 24 ? 16.078 4.09 6.391 1 98.19 24 ALA B CA 1
ATOM 1360 C C . ALA B 1 24 ? 16.453 4.719 5.047 1 98.19 24 ALA B C 1
ATOM 1362 O O . ALA B 1 24 ? 16.484 4.027 4.023 1 98.19 24 ALA B O 1
ATOM 1363 N N . LEU B 1 25 ? 16.688 5.984 5.055 1 98.06 25 LEU B N 1
ATOM 1364 C CA . LEU B 1 25 ? 17.047 6.676 3.818 1 98.06 25 LEU B CA 1
ATOM 1365 C C . LEU B 1 25 ? 18.25 6.023 3.152 1 98.06 25 LEU B C 1
ATOM 1367 O O . LEU B 1 25 ? 18.266 5.816 1.938 1 98.06 25 LEU B O 1
ATOM 1371 N N . LYS B 1 26 ? 19.234 5.734 3.949 1 97.75 26 LYS B N 1
ATOM 1372 C CA . LYS B 1 26 ? 20.438 5.078 3.428 1 97.75 26 LYS B CA 1
ATOM 1373 C C . LYS B 1 26 ? 20.094 3.742 2.779 1 97.75 26 LYS B C 1
ATOM 1375 O O . LYS B 1 26 ? 20.484 3.473 1.646 1 97.75 26 LYS B O 1
ATOM 1380 N N . THR B 1 27 ? 19.344 2.949 3.436 1 97.38 27 THR B N 1
ATOM 1381 C CA . THR B 1 27 ? 18.969 1.622 2.955 1 97.38 27 THR B CA 1
ATOM 1382 C C . THR B 1 27 ? 18.172 1.718 1.661 1 97.38 27 THR B C 1
ATOM 1384 O O . THR B 1 27 ? 18.469 1.03 0.684 1 97.38 27 THR B O 1
ATOM 1387 N N . TRP B 1 28 ? 17.156 2.525 1.6 1 97.31 28 TRP B N 1
ATOM 1388 C CA . TRP B 1 28 ? 16.25 2.639 0.458 1 97.31 28 TRP B CA 1
ATOM 1389 C C . TRP B 1 28 ? 16.984 3.219 -0.752 1 97.31 28 TRP B C 1
ATOM 1391 O O . TRP B 1 28 ? 16.828 2.721 -1.87 1 97.31 28 TRP B O 1
ATOM 1401 N N . THR B 1 29 ? 17.734 4.23 -0.52 1 96.12 29 THR B N 1
ATOM 1402 C CA . THR B 1 29 ? 18.422 4.859 -1.644 1 96.12 29 THR B CA 1
ATOM 1403 C C . THR B 1 29 ? 19.5 3.934 -2.211 1 96.12 29 THR B C 1
ATOM 1405 O O . THR B 1 29 ? 19.75 3.932 -3.418 1 96.12 29 THR B O 1
ATOM 1408 N N . GLN B 1 30 ? 20.094 3.139 -1.405 1 95.06 30 GLN B N 1
ATOM 1409 C CA . GLN B 1 30 ? 21.062 2.148 -1.858 1 95.06 30 GLN B CA 1
ATOM 1410 C C . GLN B 1 30 ? 20.406 1.098 -2.746 1 95.06 30 GLN B C 1
ATOM 1412 O O . GLN B 1 30 ? 21.062 0.504 -3.605 1 95.06 30 GLN B O 1
ATOM 1417 N N . GLN B 1 31 ? 19.125 0.955 -2.566 1 94.06 31 GLN B N 1
ATOM 1418 C CA . GLN B 1 31 ? 18.391 -0.022 -3.361 1 94.06 31 GLN B CA 1
ATOM 1419 C C . GLN B 1 31 ? 17.781 0.627 -4.598 1 94.06 31 GLN B C 1
ATOM 1421 O O . GLN B 1 31 ? 16.969 0.01 -5.289 1 94.06 31 GLN B O 1
ATOM 1426 N N . GLY B 1 32 ? 18.047 1.89 -4.793 1 92.81 32 GLY B N 1
ATOM 1427 C CA . GLY B 1 32 ? 17.656 2.52 -6.039 1 92.81 32 GLY B CA 1
ATOM 1428 C C . GLY B 1 32 ? 16.469 3.449 -5.887 1 92.81 32 GLY B C 1
ATOM 1429 O O . GLY B 1 32 ? 15.977 4.012 -6.867 1 92.81 32 GLY B O 1
ATOM 1430 N N . ALA B 1 33 ? 16 3.598 -4.648 1 95.62 33 ALA B N 1
ATOM 1431 C CA . ALA B 1 33 ? 14.922 4.562 -4.449 1 95.62 33 ALA B CA 1
ATOM 1432 C C . ALA B 1 33 ? 15.406 5.988 -4.699 1 95.62 33 ALA B C 1
ATOM 1434 O O . ALA B 1 33 ? 16.516 6.344 -4.316 1 95.62 33 ALA B O 1
ATOM 1435 N N . ARG B 1 34 ? 14.547 6.777 -5.328 1 95.25 34 ARG B N 1
ATOM 1436 C CA . ARG B 1 34 ? 14.867 8.18 -5.594 1 95.25 34 ARG B CA 1
ATOM 1437 C C . ARG B 1 34 ? 14.203 9.094 -4.578 1 95.25 34 ARG B C 1
ATOM 1439 O O . ARG B 1 34 ? 12.984 9.023 -4.371 1 95.25 34 ARG B O 1
ATOM 1446 N N . LEU B 1 35 ? 15 9.938 -4.039 1 96.06 35 LEU B N 1
ATOM 1447 C CA . LEU B 1 35 ? 14.492 10.883 -3.057 1 96.06 35 LEU B CA 1
ATOM 1448 C C . LEU B 1 35 ? 13.742 12.031 -3.736 1 96.06 35 LEU B C 1
ATOM 1450 O O . LEU B 1 35 ? 14.273 12.664 -4.648 1 96.06 35 LEU B O 1
ATOM 1454 N N . VAL B 1 36 ? 12.531 12.305 -3.318 1 95.25 36 VAL B N 1
ATOM 1455 C CA . VAL B 1 36 ? 11.688 13.359 -3.877 1 95.25 36 VAL B CA 1
ATOM 1456 C C . VAL B 1 36 ? 11.594 14.523 -2.896 1 95.25 36 VAL B C 1
ATOM 1458 O O . VAL B 1 36 ? 11.859 15.672 -3.262 1 95.25 36 VAL B O 1
ATOM 1461 N N . VAL B 1 37 ? 11.156 14.195 -1.67 1 96.69 37 VAL B N 1
ATOM 1462 C CA . VAL B 1 37 ? 11.07 15.156 -0.576 1 96.69 37 VAL B CA 1
ATOM 1463 C C . VAL B 1 37 ? 12.023 14.75 0.544 1 96.69 37 VAL B C 1
ATOM 1465 O O . VAL B 1 37 ? 11.883 13.672 1.126 1 96.69 37 VAL B O 1
ATOM 1468 N N . PRO B 1 38 ? 13.016 15.562 0.802 1 97.38 38 PRO B N 1
ATOM 1469 C CA . PRO B 1 38 ? 13.922 15.242 1.906 1 97.38 38 PRO B CA 1
ATOM 1470 C C . PRO B 1 38 ? 13.219 15.227 3.262 1 97.38 38 PRO B C 1
ATOM 1472 O O . PRO B 1 38 ? 12.117 15.766 3.398 1 97.38 38 PRO B O 1
ATOM 1475 N N . PRO B 1 39 ? 13.906 14.531 4.199 1 98.19 39 PRO B N 1
ATOM 1476 C CA . PRO B 1 39 ? 13.297 14.461 5.527 1 98.19 39 PRO B CA 1
ATOM 1477 C C . PRO B 1 39 ? 12.883 15.828 6.062 1 98.19 39 PRO B C 1
ATOM 1479 O O . PRO B 1 39 ? 13.672 16.781 6 1 98.19 39 PRO B O 1
ATOM 1482 N N . ALA B 1 40 ? 11.711 15.961 6.527 1 97.62 40 ALA B N 1
ATOM 1483 C CA . ALA B 1 40 ? 11.148 17.156 7.156 1 97.62 40 ALA B CA 1
ATOM 1484 C C . ALA B 1 40 ? 10.297 16.797 8.367 1 97.62 40 ALA B C 1
ATOM 1486 O O . ALA B 1 40 ? 9.711 15.711 8.422 1 97.62 40 ALA B O 1
ATOM 1487 N N . ILE B 1 41 ? 10.219 17.719 9.25 1 96.19 41 ILE B N 1
ATOM 1488 C CA . ILE B 1 41 ? 9.555 17.453 10.523 1 96.19 41 ILE B CA 1
ATOM 1489 C C . ILE B 1 41 ? 8.109 17.938 10.461 1 96.19 41 ILE B C 1
ATOM 1491 O O . ILE B 1 41 ? 7.828 19.016 9.93 1 96.19 41 ILE B O 1
ATOM 1495 N N . ASP B 1 42 ? 7.246 17.109 10.891 1 95.88 42 ASP B N 1
ATOM 1496 C CA . ASP B 1 42 ? 5.902 17.531 11.266 1 95.88 42 ASP B CA 1
ATOM 1497 C C . ASP B 1 42 ? 5.754 17.578 12.789 1 95.88 42 ASP B C 1
ATOM 1499 O O . ASP B 1 42 ? 5.465 16.578 13.43 1 95.88 42 ASP B O 1
ATOM 1503 N N . PRO B 1 43 ? 5.906 18.75 13.312 1 92.31 43 PRO B N 1
ATOM 1504 C CA . PRO B 1 43 ? 5.906 18.844 14.773 1 92.31 43 PRO B CA 1
ATOM 1505 C C . PRO B 1 43 ? 4.555 18.5 15.391 1 92.31 43 PRO B C 1
ATOM 1507 O O . PRO B 1 43 ? 4.5 17.953 16.5 1 92.31 43 PRO B O 1
ATOM 1510 N N . ALA B 1 44 ? 3.523 18.812 14.664 1 90.12 44 ALA B N 1
ATOM 1511 C CA . ALA B 1 44 ? 2.186 18.547 15.188 1 90.12 44 ALA B CA 1
ATOM 1512 C C . ALA B 1 44 ? 1.97 17.062 15.406 1 90.12 44 ALA B C 1
ATOM 1514 O O . ALA B 1 44 ? 1.331 16.656 16.375 1 90.12 44 ALA B O 1
ATOM 1515 N N . GLN B 1 45 ? 2.508 16.234 14.578 1 91.62 45 GLN B N 1
ATOM 1516 C CA . GLN B 1 45 ? 2.346 14.781 14.672 1 91.62 45 GLN B CA 1
ATOM 1517 C C . GLN B 1 45 ? 3.564 14.133 15.312 1 91.62 45 GLN B C 1
ATOM 1519 O O . GLN B 1 45 ? 3.568 12.93 15.578 1 91.62 45 GLN B O 1
ATOM 1524 N N . ASN B 1 46 ? 4.562 14.914 15.555 1 94.88 46 ASN B N 1
ATOM 1525 C CA . ASN B 1 46 ? 5.785 14.461 16.203 1 94.88 46 ASN B CA 1
ATOM 1526 C C . ASN B 1 46 ? 6.469 13.352 15.398 1 94.88 46 ASN B C 1
ATOM 1528 O O . ASN B 1 46 ? 6.84 12.32 15.961 1 94.88 46 ASN B O 1
ATOM 1532 N N . VAL B 1 47 ? 6.547 13.555 14.102 1 97.19 47 VAL B N 1
ATOM 1533 C CA . VAL B 1 47 ? 7.207 12.609 13.203 1 97.19 47 VAL B CA 1
ATOM 1534 C C . VAL B 1 47 ? 8.07 13.367 12.195 1 97.19 47 VAL B C 1
ATOM 1536 O O . VAL B 1 47 ? 7.934 14.586 12.047 1 97.19 47 VAL B O 1
ATOM 1539 N N . SER B 1 48 ? 8.969 12.719 11.594 1 97.69 48 SER B N 1
ATOM 1540 C CA . SER B 1 48 ? 9.688 13.125 10.383 1 97.69 48 SER B CA 1
ATOM 1541 C C . SER B 1 48 ? 9.305 12.25 9.195 1 97.69 48 SER B C 1
ATOM 1543 O O . SER B 1 48 ? 9.156 11.039 9.336 1 97.69 48 SER B O 1
ATOM 1545 N N . CYS B 1 49 ? 9.148 12.883 8.078 1 98.56 49 CYS B N 1
ATOM 1546 C CA . CYS B 1 49 ? 8.766 12.133 6.887 1 98.56 49 CYS B CA 1
ATOM 1547 C C . CYS B 1 49 ? 9.664 12.484 5.703 1 98.56 49 CYS B C 1
ATOM 1549 O O . CYS B 1 49 ? 10.188 13.602 5.633 1 98.56 49 CYS B O 1
ATOM 1551 N N . ALA B 1 50 ? 9.867 11.609 4.824 1 98.56 50 ALA B N 1
ATOM 1552 C CA . ALA B 1 50 ? 10.5 11.758 3.516 1 98.56 50 ALA B CA 1
ATOM 1553 C C . ALA B 1 50 ? 9.711 11.008 2.443 1 98.56 50 ALA B C 1
ATOM 1555 O O . ALA B 1 50 ? 8.984 10.055 2.744 1 98.56 50 ALA B O 1
ATOM 1556 N N . LEU B 1 51 ? 9.812 11.453 1.249 1 98.25 51 LEU B N 1
ATOM 1557 C CA . LEU B 1 51 ? 9.109 10.805 0.147 1 98.25 51 LEU B CA 1
ATOM 1558 C C . LEU B 1 51 ? 10.102 10.266 -0.881 1 98.25 51 LEU B C 1
ATOM 1560 O O . LEU B 1 51 ? 11.016 10.969 -1.299 1 98.25 51 LEU B O 1
ATOM 1564 N N . LEU B 1 52 ? 9.93 9.031 -1.247 1 97.5 52 LEU B N 1
ATOM 1565 C CA . LEU B 1 52 ? 10.742 8.344 -2.244 1 97.5 52 LEU B CA 1
ATOM 1566 C C . LEU B 1 52 ? 9.875 7.781 -3.361 1 97.5 52 LEU B C 1
ATOM 1568 O O . LEU B 1 52 ? 8.68 7.527 -3.158 1 97.5 52 LEU B O 1
ATOM 1572 N N . ILE B 1 53 ? 10.414 7.648 -4.512 1 95.44 53 ILE B N 1
ATOM 1573 C CA . ILE B 1 53 ? 9.859 6.797 -5.559 1 95.44 53 ILE B CA 1
ATOM 1574 C C . ILE B 1 53 ? 10.703 5.535 -5.703 1 95.44 53 ILE B C 1
ATOM 1576 O O . ILE B 1 53 ? 11.906 5.613 -5.949 1 95.44 53 ILE B O 1
ATOM 1580 N N . TYR B 1 54 ? 10.086 4.418 -5.473 1 94.06 54 TYR B N 1
ATOM 1581 C CA . TYR B 1 54 ? 10.773 3.133 -5.535 1 94.06 54 TYR B CA 1
ATOM 1582 C C . TYR B 1 54 ? 10.328 2.336 -6.754 1 94.06 54 TYR B C 1
ATOM 1584 O O . TYR B 1 54 ? 9.156 2.357 -7.125 1 94.06 54 TYR B O 1
ATOM 1592 N N . LEU B 1 55 ? 11.273 1.718 -7.5 1 91.25 55 LEU B N 1
ATOM 1593 C CA . LEU B 1 55 ? 11.047 0.853 -8.648 1 91.25 55 LEU B CA 1
ATOM 1594 C C . LEU B 1 55 ? 10.312 1.604 -9.758 1 91.25 55 LEU B C 1
ATOM 1596 O O . LEU B 1 55 ? 9.438 1.042 -10.422 1 91.25 55 LEU B O 1
ATOM 1600 N N . ASP B 1 56 ? 10.531 2.896 -9.797 1 86.25 56 ASP B N 1
ATOM 1601 C CA . ASP B 1 56 ? 10 3.791 -10.82 1 86.25 56 ASP B CA 1
ATOM 1602 C C . ASP B 1 56 ? 8.469 3.773 -10.828 1 86.25 56 ASP B C 1
ATOM 1604 O O . ASP B 1 56 ? 7.852 3.934 -11.883 1 86.25 56 ASP B O 1
ATOM 1608 N N . SER B 1 57 ? 7.859 3.525 -9.672 1 87.69 57 SER B N 1
ATOM 1609 C CA . SER B 1 57 ? 6.406 3.4 -9.727 1 87.69 57 SER B CA 1
ATOM 1610 C C . SER B 1 57 ? 5.777 3.664 -8.367 1 87.69 57 SER B C 1
ATOM 1612 O O . SER B 1 57 ? 4.699 4.25 -8.273 1 87.69 57 SER B O 1
ATOM 1614 N N . VAL B 1 58 ? 6.445 3.352 -7.316 1 89.44 58 VAL B N 1
ATOM 1615 C CA . VAL B 1 58 ? 5.801 3.287 -6.008 1 89.44 58 VAL B CA 1
ATOM 1616 C C . VAL B 1 58 ? 6.207 4.5 -5.172 1 89.44 58 VAL B C 1
ATOM 1618 O O . VAL B 1 58 ? 7.34 4.574 -4.684 1 89.44 58 VAL B O 1
ATOM 1621 N N . PRO B 1 59 ? 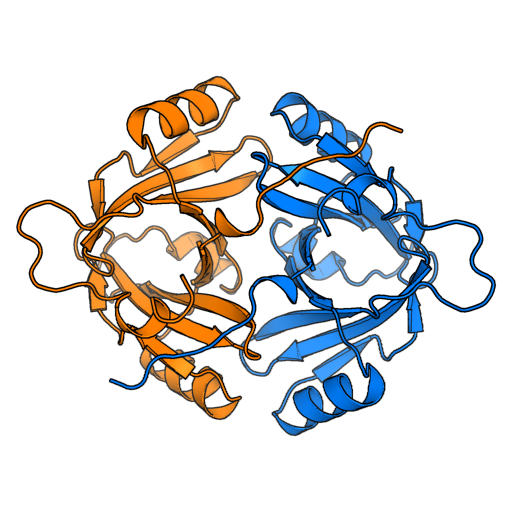5.402 5.418 -4.945 1 94.5 59 PRO B N 1
ATOM 1622 C CA . PRO B 1 59 ? 5.703 6.457 -3.961 1 94.5 59 PRO B CA 1
ATOM 1623 C C . PRO B 1 59 ? 5.648 5.945 -2.523 1 94.5 59 PRO B C 1
ATOM 1625 O O . PRO B 1 59 ? 4.605 5.453 -2.08 1 94.5 59 PRO B O 1
ATOM 1628 N N . ILE B 1 60 ? 6.758 5.957 -1.839 1 97.56 60 ILE B N 1
ATOM 1629 C CA . ILE B 1 60 ? 6.875 5.508 -0.456 1 97.56 60 ILE B CA 1
ATOM 1630 C C . ILE B 1 60 ? 7.184 6.695 0.449 1 97.56 60 ILE B C 1
ATOM 1632 O O . ILE B 1 60 ? 8.195 7.375 0.268 1 97.56 60 ILE B O 1
ATOM 1636 N N . GLU B 1 61 ? 6.336 7.008 1.371 1 98.56 61 GLU B N 1
ATOM 1637 C CA . GLU B 1 61 ? 6.637 7.965 2.434 1 98.56 61 GLU B CA 1
ATOM 1638 C C . GLU B 1 61 ? 7.25 7.27 3.645 1 98.56 61 GLU B C 1
ATOM 1640 O O . GLU B 1 61 ? 6.59 6.465 4.305 1 98.56 61 GLU B O 1
ATOM 1645 N N . LEU B 1 62 ? 8.492 7.539 3.902 1 98.69 62 LEU B N 1
ATOM 1646 C CA . LEU B 1 62 ? 9.078 7.086 5.156 1 98.69 62 LEU B CA 1
ATOM 1647 C C . LEU B 1 62 ? 8.594 7.938 6.324 1 98.69 62 LEU B C 1
ATOM 1649 O O . LEU B 1 62 ? 8.555 9.164 6.227 1 98.69 62 LEU B O 1
ATOM 1653 N N . VAL B 1 63 ? 8.164 7.336 7.395 1 98.56 63 VAL B N 1
ATOM 1654 C CA . VAL B 1 63 ? 7.695 8.016 8.594 1 98.56 63 VAL B CA 1
ATOM 1655 C C . VAL B 1 63 ? 8.484 7.539 9.812 1 98.56 63 VAL B C 1
ATOM 1657 O O . VAL B 1 63 ? 8.484 6.348 10.133 1 98.56 63 VAL B O 1
ATOM 1660 N N . ALA B 1 64 ? 9.18 8.367 10.461 1 98.25 64 ALA B N 1
ATOM 1661 C CA . ALA B 1 64 ? 9.969 8.047 11.648 1 98.25 64 ALA B CA 1
ATOM 1662 C C . ALA B 1 64 ? 9.539 8.906 12.836 1 98.25 64 ALA B C 1
ATOM 1664 O O . ALA B 1 64 ? 9.25 10.094 12.68 1 98.25 64 ALA B O 1
ATOM 1665 N N . PRO B 1 65 ? 9.492 8.305 13.992 1 96.75 65 PRO B N 1
ATOM 1666 C CA . PRO B 1 65 ? 9.172 9.109 15.18 1 96.75 65 PRO B CA 1
ATOM 1667 C C . PRO B 1 65 ? 10.266 10.109 15.531 1 96.75 65 PRO B C 1
ATOM 1669 O O . PRO B 1 65 ? 11.438 9.883 15.211 1 96.75 65 PRO B O 1
ATOM 1672 N N . LEU B 1 66 ? 9.805 11.117 16.109 1 94.12 66 LEU B N 1
ATOM 1673 C CA . LEU B 1 66 ? 10.766 12.008 16.75 1 94.12 66 LEU B CA 1
ATOM 1674 C C . LEU B 1 66 ? 11.086 11.547 18.156 1 94.12 66 LEU B C 1
ATOM 1676 O O . LEU B 1 66 ? 10.453 10.625 18.672 1 94.12 66 LEU B O 1
ATOM 1680 N N . ARG B 1 67 ? 12.203 11.859 18.797 1 80 67 ARG B N 1
ATOM 1681 C CA . ARG B 1 67 ? 12.812 11.336 20.016 1 80 67 ARG B CA 1
ATOM 1682 C C . ARG B 1 67 ? 11.906 11.555 21.219 1 80 67 ARG B C 1
ATOM 1684 O O . ARG B 1 67 ? 11.82 10.711 22.109 1 80 67 ARG B O 1
ATOM 1691 N N . ASP B 1 68 ? 11.172 12.461 21.203 1 79.31 68 ASP B N 1
ATOM 1692 C CA . ASP B 1 68 ? 10.484 12.727 22.469 1 79.31 68 ASP B CA 1
ATOM 1693 C C . ASP B 1 68 ? 8.977 12.812 22.281 1 79.31 68 ASP B C 1
ATOM 1695 O O . ASP B 1 68 ? 8.508 13.203 21.203 1 79.31 68 ASP B O 1
ATOM 1699 N N . GLY B 1 69 ? 8.195 12.125 23.188 1 86.06 69 GLY B N 1
ATOM 1700 C CA . GLY B 1 69 ? 6.762 12.32 23.312 1 86.06 69 GLY B CA 1
ATOM 1701 C C . GLY B 1 69 ? 5.945 11.32 22.516 1 86.06 69 GLY B C 1
ATOM 1702 O O . GLY B 1 69 ? 6.504 10.453 21.844 1 86.06 69 GLY B O 1
ATOM 1703 N N . PRO B 1 70 ? 4.68 11.406 22.688 1 89.06 70 PRO B N 1
ATOM 1704 C CA . PRO B 1 70 ? 3.758 10.531 21.969 1 89.06 70 PRO B CA 1
ATOM 1705 C C . PRO B 1 70 ? 3.725 10.82 20.469 1 89.06 70 PRO B C 1
ATOM 1707 O O . PRO B 1 70 ? 3.891 11.969 20.047 1 89.06 70 PRO B O 1
ATOM 1710 N N . ASN B 1 71 ? 3.693 9.789 19.672 1 90.69 71 ASN B N 1
ATOM 1711 C CA . ASN B 1 71 ? 3.553 9.875 18.219 1 90.69 71 ASN B CA 1
ATOM 1712 C C . ASN B 1 71 ? 2.609 8.805 17.688 1 90.69 71 ASN B C 1
ATOM 1714 O O . ASN B 1 71 ? 2.396 7.777 18.328 1 90.69 71 ASN B O 1
ATOM 1718 N N . PRO B 1 72 ? 2.072 8.984 16.531 1 91.12 72 PRO B N 1
ATOM 1719 C CA . PRO B 1 72 ? 1.041 8.086 16.016 1 91.12 72 PRO B CA 1
ATOM 1720 C C . PRO B 1 72 ? 1.618 6.777 15.477 1 91.12 72 PRO B C 1
ATOM 1722 O O . PRO B 1 72 ? 0.869 5.844 15.18 1 91.12 72 PRO B O 1
ATOM 1725 N N . VAL B 1 73 ? 2.928 6.637 15.352 1 93.5 73 VAL B N 1
ATOM 1726 C CA . VAL B 1 73 ? 3.473 5.461 14.68 1 93.5 73 VAL B CA 1
ATOM 1727 C C . VAL B 1 73 ? 4.098 4.52 15.703 1 93.5 73 VAL B C 1
ATOM 1729 O O . VAL B 1 73 ? 4.688 3.5 15.344 1 93.5 73 VAL B O 1
ATOM 1732 N N . ALA B 1 74 ? 3.934 4.844 17 1 92.69 74 ALA B N 1
ATOM 1733 C CA . ALA B 1 74 ? 4.539 4.039 18.062 1 92.69 74 ALA B CA 1
ATOM 1734 C C . ALA B 1 74 ? 3.998 2.611 18.031 1 92.69 74 ALA B C 1
ATOM 1736 O O . ALA B 1 74 ? 4.762 1.65 18.172 1 92.69 74 ALA B O 1
ATOM 1737 N N . SER B 1 75 ? 2.729 2.463 17.891 1 91.19 75 SER B N 1
ATOM 1738 C CA . SER B 1 75 ? 2.111 1.143 17.891 1 91.19 75 SER B CA 1
ATOM 1739 C C . SER B 1 75 ? 2.59 0.312 16.703 1 91.19 75 SER B C 1
ATOM 1741 O O . SER B 1 75 ? 2.855 -0.884 16.844 1 91.19 75 SER B O 1
ATOM 1743 N N . ARG B 1 76 ? 2.67 0.924 15.523 1 93.62 76 ARG B N 1
ATOM 1744 C CA . ARG B 1 76 ? 3.166 0.232 14.344 1 93.62 76 ARG B CA 1
ATOM 1745 C C . ARG B 1 76 ? 4.621 -0.185 14.523 1 93.62 76 ARG B C 1
ATOM 1747 O O . ARG B 1 76 ? 5.012 -1.289 14.133 1 93.62 76 ARG B O 1
ATOM 1754 N N . LEU B 1 77 ? 5.398 0.656 15.148 1 94.31 77 LEU B N 1
ATOM 1755 C CA . LEU B 1 77 ? 6.805 0.353 15.391 1 94.31 77 LEU B CA 1
ATOM 1756 C C . LEU B 1 77 ? 6.953 -0.845 16.312 1 94.31 77 LEU B C 1
ATOM 1758 O O . LEU B 1 77 ? 7.828 -1.689 16.125 1 94.31 77 LEU B O 1
ATOM 1762 N N . ALA B 1 78 ? 6.113 -0.902 17.312 1 92.19 78 ALA B N 1
ATOM 1763 C CA . ALA B 1 78 ? 6.141 -2.006 18.281 1 92.19 78 ALA B CA 1
ATOM 1764 C C . ALA B 1 78 ? 5.863 -3.338 17.578 1 92.19 78 ALA B C 1
ATOM 1766 O O . ALA B 1 78 ? 6.27 -4.395 18.078 1 92.19 78 ALA B O 1
ATOM 1767 N N . LYS B 1 79 ? 5.227 -3.221 16.453 1 91.69 79 LYS B N 1
ATOM 1768 C CA . LYS B 1 79 ? 4.895 -4.426 15.695 1 91.69 79 LYS B CA 1
ATOM 1769 C C . LYS B 1 79 ? 5.871 -4.629 14.539 1 91.69 79 LYS B C 1
ATOM 1771 O O . LYS B 1 79 ? 5.578 -5.371 13.602 1 91.69 79 LYS B O 1
ATOM 1776 N N . GLY B 1 80 ? 6.973 -3.871 14.516 1 91.5 80 GLY B N 1
ATOM 1777 C CA . GLY B 1 80 ? 8.039 -4.102 13.547 1 91.5 80 GLY B CA 1
ATOM 1778 C C . GLY B 1 80 ? 8.109 -3.037 12.469 1 91.5 80 GLY B C 1
ATOM 1779 O O . GLY B 1 80 ? 9 -3.066 11.617 1 91.5 80 GLY B O 1
ATOM 1780 N N . GLY B 1 81 ? 7.156 -2.029 12.469 1 96 81 GLY B N 1
ATOM 1781 C CA . GLY B 1 81 ? 7.129 -1.013 11.43 1 96 81 GLY B CA 1
ATOM 1782 C C . GLY B 1 81 ? 6.559 -1.52 10.117 1 96 81 GLY B C 1
ATOM 1783 O O . GLY B 1 81 ? 5.609 -2.305 10.109 1 96 81 GLY B O 1
ATOM 1784 N N . GLY B 1 82 ? 7.086 -0.887 9.023 1 96.31 82 GLY B N 1
ATOM 1785 C CA . GLY B 1 82 ? 6.66 -1.354 7.711 1 96.31 82 GLY B CA 1
ATOM 1786 C C . GLY B 1 82 ? 5.477 -0.578 7.156 1 96.31 82 GLY B C 1
ATOM 1787 O O . GLY B 1 82 ? 5.25 0.573 7.535 1 96.31 82 GLY B O 1
ATOM 1788 N N . LEU B 1 83 ? 4.793 -1.198 6.172 1 97.31 83 LEU B N 1
ATOM 1789 C CA . LEU B 1 83 ? 3.648 -0.561 5.531 1 97.31 83 LEU B CA 1
ATOM 1790 C C . LEU B 1 83 ? 2.576 -0.206 6.555 1 97.31 83 LEU B C 1
ATOM 1792 O O . LEU B 1 83 ? 2.217 -1.034 7.395 1 97.31 83 LEU B O 1
ATOM 1796 N N . ASP B 1 84 ? 2.086 1.033 6.465 1 97.06 84 ASP B N 1
ATOM 1797 C CA . ASP B 1 84 ? 1.203 1.516 7.52 1 97.06 84 ASP B CA 1
ATOM 1798 C C . ASP B 1 84 ? -0.104 2.053 6.941 1 97.06 84 ASP B C 1
ATOM 1800 O O . ASP B 1 84 ? -1.188 1.705 7.414 1 97.06 84 ASP B O 1
ATOM 1804 N N . HIS B 1 85 ? -0.033 2.924 5.922 1 98.06 85 HIS B N 1
ATOM 1805 C CA . HIS B 1 85 ? -1.246 3.57 5.438 1 98.06 85 HIS B CA 1
ATOM 1806 C C . HIS B 1 85 ? -1.16 3.844 3.938 1 98.06 85 HIS B C 1
ATOM 1808 O O . HIS B 1 85 ? -0.08 3.766 3.35 1 98.06 85 HIS B O 1
ATOM 1814 N N . VAL B 1 86 ? -2.314 4.113 3.363 1 97.19 86 VAL B N 1
ATOM 1815 C CA . VAL B 1 86 ? -2.418 4.613 1.996 1 97.19 86 VAL B CA 1
ATOM 1816 C C . VAL B 1 86 ? -2.896 6.062 2.01 1 97.19 86 VAL B C 1
ATOM 1818 O O . VAL B 1 86 ? -3.799 6.418 2.773 1 97.19 86 VAL B O 1
ATOM 1821 N N . CYS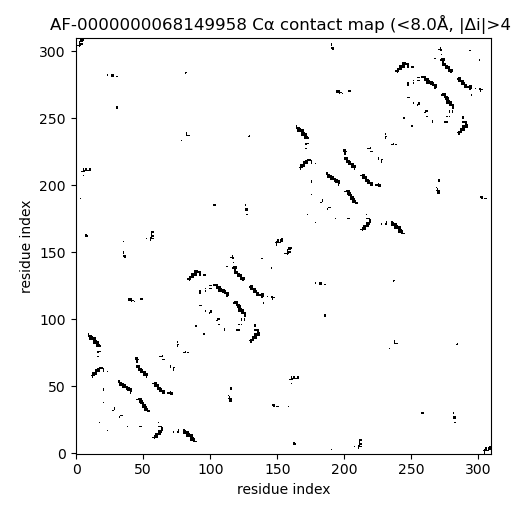 B 1 87 ? -2.258 6.891 1.256 1 97.81 87 CYS B N 1
ATOM 1822 C CA . CYS B 1 87 ? -2.664 8.289 1.139 1 97.81 87 CYS B CA 1
ATOM 1823 C C . CYS B 1 87 ? -3.408 8.531 -0.169 1 97.81 87 CYS B C 1
ATOM 1825 O O . CYS B 1 87 ? -2.914 8.18 -1.243 1 97.81 87 CYS B O 1
ATOM 1827 N N . LEU B 1 88 ? -4.551 9.102 -0.068 1 96.62 88 LEU B N 1
ATOM 1828 C CA . LEU B 1 88 ? -5.359 9.484 -1.22 1 96.62 88 LEU B CA 1
ATOM 1829 C C . LEU B 1 88 ? -5.508 11 -1.301 1 96.62 88 LEU B C 1
ATOM 1831 O O . LEU B 1 88 ? -5.691 11.664 -0.279 1 96.62 88 LEU B O 1
ATOM 1835 N N . PHE B 1 89 ? -5.426 11.477 -2.484 1 96.12 89 PHE B N 1
ATOM 1836 C CA . PHE B 1 89 ? -5.777 12.875 -2.693 1 96.12 89 PHE B CA 1
ATOM 1837 C C . PHE B 1 89 ? -7.277 13.086 -2.535 1 96.12 89 PHE B C 1
ATOM 1839 O O . PHE B 1 89 ? -8.078 12.258 -2.975 1 96.12 89 PHE B O 1
ATOM 1846 N N . SER B 1 90 ? -7.594 14.141 -1.917 1 96.38 90 SER B N 1
ATOM 1847 C CA . SER B 1 90 ? -8.992 14.516 -1.741 1 96.38 90 SER B CA 1
ATOM 1848 C C . SER B 1 90 ? -9.266 15.898 -2.316 1 96.38 90 SER B C 1
ATOM 1850 O O . SER B 1 90 ? -8.516 16.844 -2.066 1 96.38 90 SER B O 1
ATOM 1852 N N . ASP B 1 91 ? -10.328 16.031 -3.061 1 93.88 91 ASP B N 1
ATOM 1853 C CA . ASP B 1 91 ? -10.75 17.328 -3.59 1 93.88 91 ASP B CA 1
ATOM 1854 C C . ASP B 1 91 ? -11.633 18.062 -2.588 1 93.88 91 ASP B C 1
ATOM 1856 O O . ASP B 1 91 ? -11.859 19.266 -2.725 1 93.88 91 ASP B O 1
ATOM 1860 N N . ASN B 1 92 ? -12.188 17.391 -1.668 1 96.5 92 ASN B N 1
ATOM 1861 C CA . ASN B 1 92 ? -12.984 17.922 -0.563 1 96.5 92 ASN B CA 1
ATOM 1862 C C . ASN B 1 92 ? -12.734 17.141 0.728 1 96.5 92 ASN B C 1
ATOM 1864 O O . ASN B 1 92 ? -13.453 16.203 1.036 1 96.5 92 ASN B O 1
ATOM 1868 N N . LEU B 1 93 ? -11.766 17.609 1.452 1 97.94 93 LEU B N 1
ATOM 1869 C CA . LEU B 1 93 ? -11.234 16.906 2.609 1 97.94 93 LEU B CA 1
ATOM 1870 C C . LEU B 1 93 ? -12.328 16.672 3.65 1 97.94 93 LEU B C 1
ATOM 1872 O O . LEU B 1 93 ? -12.523 15.539 4.109 1 97.94 93 LEU B O 1
ATOM 1876 N N . GLU B 1 94 ? -13.078 17.734 4.004 1 98.12 94 GLU B N 1
ATOM 1877 C CA . GLU B 1 94 ? -14.125 17.641 5.023 1 98.12 94 GLU B CA 1
ATOM 1878 C C . GLU B 1 94 ? -15.18 16.609 4.629 1 98.12 94 GLU B C 1
ATOM 1880 O O . GLU B 1 94 ? -15.578 15.773 5.445 1 98.12 94 GLU B O 1
ATOM 1885 N N . HIS B 1 95 ? -15.562 16.625 3.445 1 98 95 HIS B N 1
ATOM 1886 C CA . HIS B 1 95 ? -16.578 15.719 2.941 1 98 95 HIS B CA 1
ATOM 1887 C C . HIS B 1 95 ? -16.094 14.273 2.986 1 98 95 HIS B C 1
ATOM 1889 O O . HIS B 1 95 ? -16.828 13.383 3.434 1 98 95 HIS B O 1
ATOM 1895 N N . ASP B 1 96 ? -14.938 14.047 2.49 1 97.06 96 ASP B N 1
ATOM 1896 C CA . ASP B 1 96 ? -14.414 12.688 2.408 1 97.06 96 ASP B CA 1
ATOM 1897 C C . ASP B 1 96 ? -14.188 12.102 3.801 1 97.06 96 ASP B C 1
ATOM 1899 O O . ASP B 1 96 ? -14.445 10.914 4.027 1 97.06 96 ASP B O 1
ATOM 1903 N N . VAL B 1 97 ? -13.742 12.898 4.73 1 98.12 97 VAL B N 1
ATOM 1904 C CA . VAL B 1 97 ? -13.57 12.453 6.109 1 98.12 97 VAL B CA 1
ATOM 1905 C C . VAL B 1 97 ? -14.93 12.078 6.699 1 98.12 97 VAL B C 1
ATOM 1907 O O . VAL B 1 97 ? -15.07 11.016 7.312 1 98.12 97 VAL B O 1
ATOM 1910 N N . ALA B 1 98 ? -15.891 12.93 6.504 1 98.12 98 ALA B N 1
ATOM 1911 C CA . ALA B 1 98 ? -17.234 12.68 7.02 1 98.12 98 ALA B CA 1
ATOM 1912 C C . ALA B 1 98 ? -17.812 11.383 6.449 1 98.12 98 ALA B C 1
ATOM 1914 O O . ALA B 1 98 ? -18.469 10.625 7.164 1 98.12 98 ALA B O 1
ATOM 1915 N N . LYS B 1 99 ? -17.594 11.148 5.25 1 96.5 99 LYS B N 1
ATOM 1916 C CA . LYS B 1 99 ? -18.078 9.938 4.594 1 96.5 99 LYS B CA 1
ATOM 1917 C C . LYS B 1 99 ? -17.453 8.688 5.219 1 96.5 99 LYS B C 1
ATOM 1919 O O . LYS B 1 99 ? -18.156 7.715 5.5 1 96.5 99 LYS B O 1
ATOM 1924 N N . LEU B 1 100 ? -16.172 8.68 5.391 1 96.81 100 LEU B N 1
ATOM 1925 C CA . LEU B 1 100 ? -15.492 7.535 5.988 1 96.81 100 LEU B CA 1
ATOM 1926 C C . LEU B 1 100 ? -15.977 7.301 7.414 1 96.81 100 LEU B C 1
ATOM 1928 O O . LEU B 1 100 ? -16.125 6.156 7.844 1 96.81 100 LEU B O 1
ATOM 1932 N N . GLU B 1 101 ? -16.156 8.398 8.055 1 96.81 101 GLU B N 1
ATOM 1933 C CA . GLU B 1 101 ? -16.688 8.289 9.414 1 96.81 101 GLU B CA 1
ATOM 1934 C C . GLU B 1 101 ? -18.078 7.684 9.414 1 96.81 101 GLU B C 1
ATOM 1936 O O . GLU B 1 101 ? -18.375 6.801 10.219 1 96.81 101 GLU B O 1
ATOM 1941 N N . ALA B 1 102 ? -18.922 8.07 8.57 1 96.5 102 ALA B N 1
ATOM 1942 C CA . ALA B 1 102 ? -20.281 7.559 8.461 1 96.5 102 ALA B CA 1
ATOM 1943 C C . ALA B 1 102 ? -20.297 6.07 8.117 1 96.5 102 ALA B C 1
ATOM 1945 O O . ALA B 1 102 ? -21.203 5.336 8.516 1 96.5 102 ALA B O 1
ATOM 1946 N N . ASP B 1 103 ? -19.297 5.641 7.465 1 94.81 103 ASP B N 1
ATOM 1947 C CA . ASP B 1 103 ? -19.156 4.242 7.07 1 94.81 103 ASP B CA 1
ATOM 1948 C C . ASP B 1 103 ? -18.531 3.416 8.195 1 94.81 103 ASP B C 1
ATOM 1950 O O . ASP B 1 103 ? -18.234 2.234 8.016 1 94.81 103 ASP B O 1
ATOM 1954 N N . GLY B 1 104 ? -18.266 4.043 9.32 1 95.06 104 GLY B N 1
ATOM 1955 C CA . GLY B 1 104 ? -17.812 3.307 10.492 1 95.06 104 GLY B CA 1
ATOM 1956 C C . GLY B 1 104 ? -16.344 3.514 10.805 1 95.06 104 GLY B C 1
ATOM 1957 O O . GLY B 1 104 ? -15.812 2.895 11.727 1 95.06 104 GLY B O 1
ATOM 1958 N N . GLY B 1 105 ? -15.711 4.395 10.055 1 97.12 105 GLY B N 1
ATOM 1959 C CA . GLY B 1 105 ? -14.312 4.695 10.336 1 97.12 105 GLY B CA 1
ATOM 1960 C C . GLY B 1 105 ? -14.125 5.566 11.562 1 97.12 105 GLY B C 1
ATOM 1961 O O . GLY B 1 105 ? -15.062 6.223 12.016 1 97.12 105 GLY B O 1
ATOM 1962 N N . MET B 1 106 ? -12.938 5.5 12.07 1 97.69 106 MET B N 1
ATOM 1963 C CA . MET B 1 106 ? -12.531 6.352 13.188 1 97.69 106 MET B CA 1
ATOM 1964 C C . MET B 1 106 ? -11.547 7.418 12.727 1 97.69 106 MET B C 1
ATOM 1966 O O . MET B 1 106 ? -10.477 7.098 12.203 1 97.69 106 MET B O 1
ATOM 1970 N N . VAL B 1 107 ? -11.914 8.648 12.953 1 97.56 107 VAL B N 1
ATOM 1971 C CA . VAL B 1 107 ? -10.984 9.734 12.656 1 97.56 107 VAL B CA 1
ATOM 1972 C C . VAL B 1 107 ? -9.914 9.805 13.742 1 97.56 107 VAL B C 1
ATOM 1974 O O . VAL B 1 107 ? -10.211 10.055 14.906 1 97.56 107 VAL B O 1
ATOM 1977 N N . VAL B 1 108 ? -8.719 9.602 13.422 1 95.38 108 VAL B N 1
ATOM 1978 C CA . VAL B 1 108 ? -7.648 9.578 14.414 1 95.38 108 VAL B CA 1
ATOM 1979 C C . VAL B 1 108 ? -6.875 10.891 14.367 1 95.38 108 VAL B C 1
ATOM 1981 O O . VAL B 1 108 ? -6.297 11.312 15.375 1 95.38 108 VAL B O 1
ATOM 1984 N N . VAL B 1 109 ? -6.773 11.5 13.211 1 95.19 109 VAL B N 1
ATOM 1985 C CA . VAL B 1 109 ? -6.293 12.867 13.031 1 95.19 109 VAL B CA 1
ATOM 1986 C C . VAL B 1 109 ? -7.32 13.68 12.242 1 95.19 109 VAL B C 1
ATOM 1988 O O . VAL B 1 109 ? -7.57 13.406 11.07 1 95.19 109 VAL B O 1
ATOM 1991 N N . ALA B 1 110 ? -7.914 14.602 12.922 1 96.69 110 ALA B N 1
ATOM 1992 C CA . ALA B 1 110 ? -8.867 15.477 12.242 1 96.69 110 ALA B CA 1
ATOM 1993 C C . ALA B 1 110 ? -8.164 16.359 11.211 1 96.69 110 ALA B C 1
ATOM 1995 O O . ALA B 1 110 ? -6.938 16.5 11.242 1 96.69 110 ALA B O 1
ATOM 1996 N N . PRO B 1 111 ? -8.93 16.844 10.258 1 97.56 111 PRO B N 1
ATOM 1997 C CA . PRO B 1 111 ? -8.312 17.688 9.234 1 97.56 111 PRO B CA 1
ATOM 1998 C C . PRO B 1 111 ? -7.418 18.781 9.836 1 97.56 111 PRO B C 1
ATOM 2000 O O . PRO B 1 111 ? -7.852 19.516 10.719 1 97.56 111 PRO B O 1
ATOM 2003 N N . CYS B 1 112 ? -6.199 18.812 9.375 1 96.69 112 CYS B N 1
ATOM 2004 C CA . CYS B 1 112 ? -5.219 19.781 9.883 1 96.69 112 CYS B CA 1
ATOM 2005 C C . CYS B 1 112 ? -4.129 20.031 8.852 1 96.69 112 CYS B C 1
ATOM 2007 O O . CYS B 1 112 ? -4.16 19.469 7.754 1 96.69 112 CYS B O 1
ATOM 2009 N N . TYR B 1 113 ? -3.27 20.938 9.188 1 96.5 113 TYR B N 1
ATOM 2010 C CA . TYR B 1 113 ? -2.137 21.25 8.32 1 96.5 113 TYR B CA 1
ATOM 2011 C C . TYR B 1 113 ? -1.009 20.234 8.523 1 96.5 113 TYR B C 1
ATOM 2013 O O . TYR B 1 113 ? -0.579 20 9.648 1 96.5 113 TYR B O 1
ATOM 2021 N N . GLY B 1 114 ? -0.608 19.547 7.445 1 96.56 114 GLY B N 1
ATOM 2022 C CA . GLY B 1 114 ? 0.606 18.75 7.422 1 96.56 114 GLY B CA 1
ATOM 2023 C C . GLY B 1 114 ? 1.813 19.516 6.91 1 96.56 114 GLY B C 1
ATOM 2024 O O . GLY B 1 114 ? 1.854 19.906 5.746 1 96.56 114 GLY B O 1
ATOM 2025 N N . ALA B 1 115 ? 2.803 19.594 7.641 1 96.19 115 ALA B N 1
ATOM 2026 C CA . ALA B 1 115 ? 3.926 20.484 7.367 1 96.19 115 ALA B CA 1
ATOM 2027 C C . ALA B 1 115 ? 4.82 19.922 6.27 1 96.19 115 ALA B C 1
ATOM 2029 O O . ALA B 1 115 ? 5.383 20.688 5.469 1 96.19 115 ALA B O 1
ATOM 2030 N N . VAL B 1 116 ? 4.914 18.672 6.191 1 96.5 116 VAL B N 1
ATOM 2031 C CA . VAL B 1 116 ? 5.906 18.047 5.324 1 96.5 116 VAL B CA 1
ATOM 2032 C C . VAL B 1 116 ? 5.562 18.312 3.861 1 96.5 116 VAL B C 1
ATOM 2034 O O . VAL B 1 116 ? 6.426 18.719 3.08 1 96.5 116 VAL B O 1
ATOM 2037 N N . PHE B 1 117 ? 4.277 18.125 3.508 1 96.75 117 PHE B N 1
ATOM 2038 C CA . PHE B 1 117 ? 3.883 18.312 2.115 1 96.75 117 PHE B CA 1
ATOM 2039 C C . PHE B 1 117 ? 3.174 19.641 1.92 1 96.75 117 PHE B C 1
ATOM 2041 O O . PHE B 1 117 ? 2.764 19.969 0.807 1 96.75 117 PHE B O 1
ATOM 2048 N N . LYS B 1 118 ? 3.012 20.453 3.031 1 97.44 118 LYS B N 1
ATOM 2049 C CA . LYS B 1 118 ? 2.393 21.766 3.043 1 97.44 118 LYS B CA 1
ATOM 2050 C C . LYS B 1 118 ? 0.958 21.719 2.527 1 97.44 118 LYS B C 1
ATOM 2052 O O . LYS B 1 118 ? 0.549 22.547 1.715 1 97.44 118 LYS B O 1
ATOM 2057 N N . ARG B 1 119 ? 0.276 20.703 2.953 1 97.62 119 ARG B N 1
ATOM 2058 C CA . ARG B 1 119 ? -1.108 20.422 2.58 1 97.62 119 ARG B CA 1
ATOM 2059 C C . ARG B 1 119 ? -1.958 20.125 3.811 1 97.62 119 ARG B C 1
ATOM 2061 O O . ARG B 1 119 ? -1.426 19.875 4.895 1 97.62 119 ARG B O 1
ATOM 2068 N N . ARG B 1 120 ? -3.252 20.234 3.66 1 97.81 120 ARG B N 1
ATOM 2069 C CA . ARG B 1 120 ? -4.133 19.734 4.707 1 97.81 120 ARG B CA 1
ATOM 2070 C C . ARG B 1 120 ? -4.305 18.219 4.586 1 97.81 120 ARG B C 1
ATOM 2072 O O . ARG B 1 120 ? -4.293 17.672 3.482 1 97.81 120 ARG B O 1
ATOM 2079 N N . LEU B 1 121 ? -4.48 17.594 5.719 1 98.19 121 LEU B N 1
ATOM 2080 C CA . LEU B 1 121 ? -4.633 16.141 5.715 1 98.19 121 LEU B CA 1
ATOM 2081 C C . LEU B 1 121 ? -5.469 15.68 6.906 1 98.19 121 LEU B C 1
ATOM 2083 O O . LEU B 1 121 ? -5.754 16.469 7.809 1 98.19 121 LEU B O 1
ATOM 2087 N N . ALA B 1 122 ? -5.926 14.5 6.859 1 98.19 122 ALA B N 1
ATOM 2088 C CA . ALA B 1 122 ? -6.598 13.766 7.93 1 98.19 122 ALA B CA 1
ATOM 2089 C C . ALA B 1 122 ? -6.281 12.273 7.852 1 98.19 122 ALA B C 1
ATOM 2091 O O . ALA B 1 122 ? -5.918 11.766 6.789 1 98.19 122 ALA B O 1
ATOM 2092 N N . PHE B 1 123 ? -6.383 11.641 8.992 1 98.19 123 PHE B N 1
ATOM 2093 C CA . PHE B 1 123 ? -6.223 10.188 9.031 1 98.19 123 PHE B CA 1
ATOM 2094 C C . PHE B 1 123 ? -7.477 9.523 9.586 1 98.19 123 PHE B C 1
ATOM 2096 O O . PHE B 1 123 ? -8.016 9.953 10.609 1 98.19 123 PHE B O 1
ATOM 2103 N N . VAL B 1 124 ? -7.887 8.5 8.93 1 97.94 124 VAL B N 1
ATOM 2104 C CA . VAL B 1 124 ? -9.039 7.695 9.336 1 97.94 124 VAL B CA 1
ATOM 2105 C C . VAL B 1 124 ? -8.664 6.215 9.328 1 97.94 124 VAL B C 1
ATOM 2107 O O . VAL B 1 124 ? -8.078 5.719 8.367 1 97.94 124 VAL B O 1
ATOM 2110 N N . VAL B 1 125 ? -8.906 5.543 10.398 1 97.19 125 VAL B N 1
ATOM 2111 C CA . VAL B 1 125 ? -8.867 4.082 10.398 1 97.19 125 VAL B CA 1
ATOM 2112 C C . VAL B 1 125 ? -10.242 3.531 10.031 1 97.19 125 VAL B C 1
ATOM 2114 O O . VAL B 1 125 ? -11.227 3.771 10.734 1 97.19 125 VAL B O 1
ATOM 2117 N N . THR B 1 126 ? -10.336 2.811 8.961 1 97.38 126 THR B N 1
ATOM 2118 C CA . THR B 1 126 ? -11.617 2.283 8.508 1 97.38 126 THR B CA 1
ATOM 2119 C C . THR B 1 126 ? -12.078 1.132 9.398 1 97.38 126 THR B C 1
ATOM 2121 O O . THR B 1 126 ? -11.305 0.624 10.211 1 97.38 126 THR B O 1
ATOM 2124 N N . ARG B 1 127 ? -13.266 0.738 9.273 1 94.88 127 ARG B N 1
ATOM 2125 C CA . ARG B 1 127 ? -13.789 -0.398 10.023 1 94.88 127 ARG B CA 1
ATOM 2126 C C . ARG B 1 127 ? -13.016 -1.673 9.703 1 94.88 127 ARG B C 1
ATOM 2128 O O . ARG B 1 127 ? -12.852 -2.541 10.555 1 94.88 127 ARG B O 1
ATOM 2135 N N . ALA B 1 128 ? -12.531 -1.76 8.5 1 95.06 128 ALA B N 1
ATOM 2136 C CA . ALA B 1 128 ? -11.766 -2.922 8.047 1 95.06 128 ALA B CA 1
ATOM 2137 C C . ALA B 1 128 ? -10.344 -2.893 8.602 1 95.06 128 ALA B C 1
ATOM 2139 O O . ALA B 1 128 ? -9.602 -3.867 8.469 1 95.06 128 ALA B O 1
ATOM 2140 N N . GLY B 1 129 ? -9.906 -1.777 9.141 1 95.25 129 GLY B N 1
ATOM 2141 C CA . GLY B 1 129 ? -8.586 -1.689 9.75 1 95.25 129 GLY B CA 1
ATOM 2142 C C . GLY B 1 129 ? -7.566 -1.006 8.867 1 95.25 129 GLY B C 1
ATOM 2143 O O . GLY B 1 129 ? -6.414 -0.819 9.266 1 95.25 129 GLY B O 1
ATOM 2144 N N . LEU B 1 130 ? -7.934 -0.629 7.66 1 97.06 130 LEU B N 1
ATOM 2145 C CA . LEU B 1 130 ? -7.027 0.118 6.793 1 97.06 130 LEU B CA 1
ATOM 2146 C C . LEU B 1 130 ? -6.875 1.556 7.277 1 97.06 130 LEU B C 1
ATOM 2148 O O . LEU B 1 130 ? -7.867 2.238 7.539 1 97.06 130 LEU B O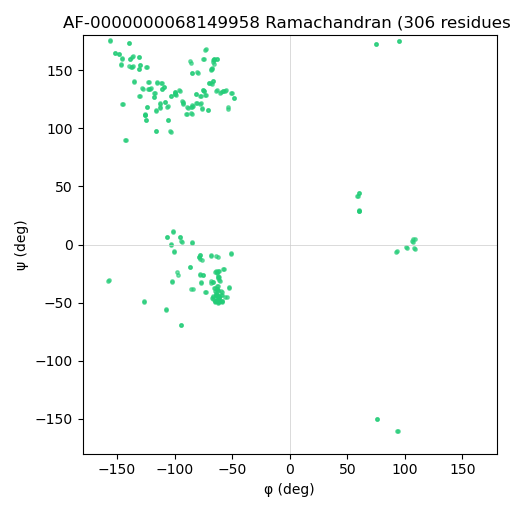 1
ATOM 2152 N N . VAL B 1 131 ? -5.656 1.994 7.438 1 97.12 131 VAL B N 1
ATOM 2153 C CA . VAL B 1 131 ? -5.395 3.396 7.746 1 97.12 131 VAL B CA 1
ATOM 2154 C C . VAL B 1 131 ? -5.34 4.211 6.457 1 97.12 131 VAL B C 1
ATOM 2156 O O . VAL B 1 131 ? -4.512 3.947 5.582 1 97.12 131 VAL B O 1
ATOM 2159 N N . VAL B 1 132 ? -6.25 5.172 6.34 1 97.88 132 VAL B N 1
ATOM 2160 C CA . VAL B 1 132 ? -6.355 6.012 5.148 1 97.88 132 VAL B CA 1
ATOM 2161 C C . VAL B 1 132 ? -5.977 7.453 5.5 1 97.88 132 VAL B C 1
ATOM 2163 O O . VAL B 1 132 ? -6.559 8.047 6.406 1 97.88 132 VAL B O 1
ATOM 2166 N N . GLU B 1 133 ? -4.984 7.965 4.844 1 98.44 133 GLU B N 1
ATOM 2167 C CA . GLU B 1 133 ? -4.684 9.398 4.848 1 98.44 133 GLU B CA 1
ATOM 2168 C C . GLU B 1 133 ? -5.367 10.102 3.682 1 98.44 133 GLU B C 1
ATOM 2170 O O . GLU B 1 133 ? -5.238 9.688 2.529 1 98.44 133 GLU B O 1
ATOM 2175 N N . LEU B 1 134 ? -6.156 11.047 4.008 1 98.12 134 LEU B N 1
ATOM 2176 C CA . LEU B 1 134 ? -6.695 11.953 3.002 1 98.12 134 LEU B CA 1
ATOM 2177 C C . LEU B 1 134 ? -5.918 13.266 2.982 1 98.12 134 LEU B C 1
ATOM 2179 O O . LEU B 1 134 ? -5.68 13.867 4.031 1 98.12 134 LEU B O 1
ATOM 2183 N N . MET B 1 135 ? -5.484 13.68 1.813 1 98.06 135 MET B N 1
ATOM 2184 C CA . MET B 1 135 ? -4.676 14.883 1.67 1 98.06 135 MET B CA 1
ATOM 2185 C C . MET B 1 135 ? -5.16 15.727 0.496 1 98.06 135 MET B C 1
ATOM 2187 O O . MET B 1 135 ? -5.484 15.195 -0.565 1 98.06 135 MET B O 1
ATOM 2191 N N . THR B 1 136 ? -5.172 17 0.666 1 97.75 136 THR B N 1
ATOM 2192 C CA . THR B 1 136 ? -5.551 17.891 -0.434 1 97.75 136 THR B CA 1
ATOM 2193 C C . THR B 1 136 ? -4.5 17.859 -1.538 1 97.75 136 THR B C 1
ATOM 2195 O O . THR B 1 136 ? -3.314 17.656 -1.269 1 97.75 136 THR B O 1
ATOM 2198 N N . ARG B 1 137 ? -4.895 18.078 -2.771 1 94.06 137 ARG B N 1
ATOM 2199 C CA . ARG B 1 137 ? -3.961 18.141 -3.891 1 94.06 137 ARG B CA 1
ATOM 2200 C C . ARG B 1 137 ? -3.152 19.438 -3.855 1 94.06 137 ARG B C 1
ATOM 2202 O O . ARG B 1 137 ? -1.941 19.422 -4.086 1 94.06 137 ARG B O 1
ATOM 2209 N N . ALA B 1 138 ? -3.838 20.5 -3.525 1 94 138 ALA B N 1
ATOM 2210 C CA . ALA B 1 138 ? -3.193 21.812 -3.498 1 94 138 ALA B CA 1
ATOM 2211 C C . ALA B 1 138 ? -2.502 22.047 -2.158 1 94 138 ALA B C 1
ATOM 2213 O O . ALA B 1 138 ? -2.982 21.609 -1.114 1 94 138 ALA B O 1
ATOM 2214 N N . THR B 1 139 ? -1.41 22.781 -2.215 1 96.25 139 THR B N 1
ATOM 2215 C CA . THR B 1 139 ? -0.818 23.281 -0.978 1 96.25 139 THR B CA 1
ATOM 2216 C C . THR B 1 139 ? -1.745 24.281 -0.301 1 96.25 139 THR B C 1
ATOM 2218 O O . THR B 1 139 ? -2.666 24.812 -0.93 1 96.25 139 THR B O 1
ATOM 2221 N N . VAL B 1 140 ? -1.491 24.438 0.963 1 96.44 140 VAL B N 1
ATOM 2222 C CA . VAL B 1 140 ? -2.297 25.406 1.683 1 96.44 140 VAL B CA 1
ATOM 2223 C C . VAL B 1 140 ? -1.99 26.812 1.164 1 96.44 140 VAL B C 1
ATOM 2225 O O . VAL B 1 140 ? -0.925 27.047 0.588 1 96.44 140 VAL B O 1
ATOM 2228 N N . GLU B 1 141 ? -2.945 27.688 1.366 1 92.88 141 GLU B N 1
ATOM 2229 C CA . GLU B 1 141 ? -2.738 29.078 0.971 1 92.88 141 GLU B CA 1
ATOM 2230 C C . GLU B 1 141 ? -1.555 29.688 1.714 1 92.88 141 GLU B C 1
ATOM 2232 O O . GLU B 1 141 ? -1.421 29.516 2.928 1 92.88 141 GLU B O 1
ATOM 2237 N N . GLY B 1 142 ? -0.615 30.344 0.937 1 92.38 142 GLY B N 1
ATOM 2238 C CA . GLY B 1 142 ? 0.514 31.016 1.555 1 92.38 142 GLY B CA 1
ATOM 2239 C C . GLY B 1 142 ? 1.753 30.156 1.648 1 92.38 142 GLY B C 1
ATOM 2240 O O . GLY B 1 142 ? 2.816 30.625 2.064 1 92.38 142 GLY B O 1
ATOM 2241 N N . ALA B 1 143 ? 1.587 28.906 1.272 1 91.69 143 ALA B N 1
ATOM 2242 C CA . ALA B 1 143 ? 2.744 28 1.303 1 91.69 143 ALA B CA 1
ATOM 2243 C C . ALA B 1 143 ? 3.814 28.469 0.317 1 91.69 143 ALA B C 1
ATOM 2245 O O . ALA B 1 143 ? 3.502 28.875 -0.802 1 91.69 143 ALA B O 1
ATOM 2246 N N . GLU B 1 144 ? 4.996 28.516 0.768 1 91.25 144 GLU B N 1
ATOM 2247 C CA . GLU B 1 144 ? 6.105 28.812 -0.132 1 91.25 144 GLU B CA 1
ATOM 2248 C C . GLU B 1 144 ? 6.602 27.562 -0.844 1 91.25 144 GLU B C 1
ATOM 2250 O O . GLU B 1 144 ? 7.137 26.641 -0.209 1 91.25 144 GLU B O 1
ATOM 2255 N N . GLY B 1 145 ? 6.402 27.5 -2.154 1 91.88 145 GLY B N 1
ATOM 2256 C CA . GLY B 1 145 ? 6.832 26.359 -2.938 1 91.88 145 GLY B CA 1
ATOM 2257 C C . GLY B 1 145 ? 5.945 25.141 -2.756 1 91.88 145 GLY B C 1
ATOM 2258 O O . GLY B 1 145 ? 5 25.172 -1.965 1 91.88 145 GLY B O 1
ATOM 2259 N N . ASP B 1 146 ? 6.184 24.172 -3.51 1 93.81 146 ASP B N 1
ATOM 2260 C CA . ASP B 1 146 ? 5.477 22.891 -3.443 1 93.81 146 ASP B CA 1
ATOM 2261 C C . ASP B 1 146 ? 6.457 21.734 -3.305 1 93.81 146 ASP B C 1
ATOM 2263 O O . ASP B 1 146 ? 7.195 21.422 -4.242 1 93.81 146 ASP B O 1
ATOM 2267 N N . PRO B 1 147 ? 6.465 21.078 -2.158 1 94.56 147 PRO B N 1
ATOM 2268 C CA . PRO B 1 147 ? 7.398 19.969 -1.957 1 94.56 147 PRO B CA 1
ATOM 2269 C C . PRO B 1 147 ? 7.242 18.859 -3.004 1 94.56 147 PRO B C 1
ATOM 2271 O O . PRO B 1 147 ? 8.164 18.078 -3.213 1 94.56 147 PRO B O 1
ATOM 2274 N N . LEU B 1 148 ? 6.109 18.766 -3.664 1 92.94 148 LEU B N 1
ATOM 2275 C CA . LEU B 1 148 ? 5.863 17.719 -4.645 1 92.94 148 LEU B CA 1
ATOM 2276 C C . LEU B 1 148 ? 6.176 18.203 -6.055 1 92.94 148 LEU B C 1
ATOM 2278 O O . LEU B 1 148 ? 5.902 17.5 -7.031 1 92.94 148 LEU B O 1
ATOM 2282 N N . ALA B 1 149 ? 6.738 19.391 -6.234 1 90.88 149 ALA B N 1
ATOM 2283 C CA . ALA B 1 149 ? 7.07 19.984 -7.527 1 90.88 149 ALA B CA 1
ATOM 2284 C C . ALA B 1 149 ? 7.918 19.031 -8.367 1 90.88 149 ALA B C 1
ATOM 2286 O O . ALA B 1 149 ? 7.738 18.922 -9.578 1 90.88 149 ALA B O 1
ATOM 2287 N N . PRO B 1 150 ? 8.828 18.266 -7.766 1 89.62 150 PRO B N 1
ATOM 2288 C CA . PRO B 1 150 ? 9.664 17.359 -8.555 1 89.62 150 PRO B CA 1
ATOM 2289 C C . PRO B 1 150 ? 8.859 16.266 -9.258 1 89.62 150 PRO B C 1
ATOM 2291 O O . PRO B 1 150 ? 9.352 15.633 -10.188 1 89.62 150 PRO B O 1
ATOM 2294 N N . LEU B 1 151 ? 7.641 15.938 -8.766 1 86.44 151 LEU B N 1
ATOM 2295 C CA . LEU B 1 151 ? 6.812 14.898 -9.359 1 86.44 151 LEU B CA 1
ATOM 2296 C C . LEU B 1 151 ? 5.977 15.453 -10.508 1 86.44 151 LEU B C 1
ATOM 2298 O O . LEU B 1 151 ? 5.355 14.695 -11.258 1 86.44 151 LEU B O 1
ATOM 2302 N N . ASN B 1 152 ? 5.461 16.594 -10.484 1 66.06 152 ASN B N 1
ATOM 2303 C CA . ASN B 1 152 ? 4.562 17.266 -11.414 1 66.06 152 ASN B CA 1
ATOM 2304 C C . ASN B 1 152 ? 5.082 17.203 -12.844 1 66.06 152 ASN B C 1
ATOM 2306 O O . ASN B 1 152 ? 4.348 17.484 -13.797 1 66.06 152 ASN B O 1
ATOM 2310 N N . GLY B 1 153 ? 6.172 16.766 -13 1 54.97 153 GLY B N 1
ATOM 2311 C CA . GLY B 1 153 ? 6.34 16.469 -14.422 1 54.97 153 GLY B CA 1
ATOM 2312 C C . GLY B 1 153 ? 5.484 15.32 -14.898 1 54.97 153 GLY B C 1
ATOM 2313 O O . GLY B 1 153 ? 5.523 14.961 -16.078 1 54.97 153 GLY B O 1
ATOM 2314 N N . HIS B 1 154 ? 4.871 14.625 -14 1 45.94 154 HIS B N 1
ATOM 2315 C CA . HIS B 1 154 ? 4.051 13.461 -14.297 1 45.94 154 HIS B CA 1
ATOM 2316 C C . HIS B 1 154 ? 2.572 13.828 -14.352 1 45.94 154 HIS B C 1
ATOM 2318 O O . HIS B 1 154 ? 1.737 13 -14.727 1 45.94 154 HIS B O 1
ATOM 2324 N N . ALA B 1 155 ? 2.195 14.828 -13.742 1 35.69 155 ALA B N 1
ATOM 2325 C CA . ALA B 1 155 ? 0.832 15.234 -14.078 1 35.69 155 ALA B CA 1
ATOM 2326 C C . ALA B 1 155 ? 0.753 15.789 -15.492 1 35.69 155 ALA B C 1
ATOM 2328 O O . ALA B 1 155 ? 1.728 16.344 -16 1 35.69 155 ALA B O 1
#

pLDDT: mean 92.84, std 9.82, range [35.5, 98.69]

Organism: Rhizobium meliloti (strain 1021) (NCBI:txid266834)

Sequence (310 aa):
MADITFDPRKVFHYGFVVPNMDRALKTWTQQGARLVVPPAIDPAQNVSCALLIYLDSVPIELVAPLRDGPNPVASRLAKGGGLDHVCLFSDNLEHDVAKLEADGGMVVVAPCYGAVFKRRLAFVVTRAGLVVELMTRATVEGAEGDPLAPLNGHAMADITFDPRKVFHYGFVVPNMDRALKTWTQQGARLVVPPAIDPAQNVSCALLIYLDSVPIELVAPLRDGPNPVASRLAKGGGLDHVCLFSDNLEHDVAKLEADGGMVVVAPCYGAVFKRRLAFVVTRAGLVVELMTRATVEGAEGDPLAPLNGHA

Foldseek 3Di:
DDDDDDDPVQWDAWEWEDADDVVVVVVQVVQPWAWQFPWDDFVVQQWIWTWTDHPVHHIYIYIHHHDDDDHDCVVCVVVPTTTAAIEGEDQDAVVVVVVQVVQPKDWPADWDAGDRQQWTWTWIQHPVGHIYIYTHPDHDPPDDDGSNVVVVVPD/DDDDDDDPVQWDAWEWEDADDVVVVVVQVVQPWAWQFPWDDFVVQQWIWTWTDHPVHHIYIYIHHHDDDDHDCVVCVVVPTTTAAIEGEDQDAVVVVVVQVVQPKDWPADWDAGDRQQWTWTWIQHPVGHIYIYTHPDHDPPDDDGSNVVVVVPD

Solvent-accessible surface area (backbone atoms only — not comparable to full-atom values): 16450 Å² total; per-residue (Å²): 124,76,63,47,76,60,41,61,80,38,50,62,37,32,35,28,35,41,90,43,57,71,61,48,50,53,50,39,42,75,58,61,30,41,84,64,33,71,78,34,63,24,73,90,57,28,30,33,36,27,33,29,36,36,87,52,32,42,38,38,29,41,37,15,67,46,95,66,77,81,43,84,56,54,69,47,46,78,64,72,30,36,65,61,32,43,28,30,55,29,98,48,58,72,59,54,53,52,51,43,38,74,56,54,23,43,74,77,37,68,80,39,84,36,60,61,64,38,18,40,31,30,30,31,35,36,70,77,61,53,34,38,32,40,27,41,78,58,57,42,89,86,56,84,77,58,58,60,57,38,44,53,68,59,106,125,76,61,46,74,61,42,62,80,38,49,61,37,32,34,31,36,42,90,44,58,71,64,48,53,53,50,40,42,74,57,62,30,41,83,64,32,71,78,34,62,24,74,91,55,28,29,33,35,28,33,29,37,36,89,53,32,43,39,37,29,42,36,14,65,46,96,65,76,82,41,85,56,54,68,47,45,76,63,73,31,37,64,62,32,43,29,29,53,28,96,47,58,70,58,54,50,51,50,45,38,75,55,54,21,42,75,78,37,68,80,41,82,36,60,62,65,39,18,40,31,29,32,32,36,37,71,76,62,52,36,38,32,40,28,42,79,56,59,44,89,86,55,84,76,57,57,60,56,38,45,53,68,59,104

Radius of gyration: 18.77 Å; Cα contacts (8 Å, |Δi|>4): 709; chains: 2; bounding box: 41×57×45 Å